Protein AF-A0A7S2J934-F1 (afdb_monomer)

Radius of gyration: 37.53 Å; Cα contacts (8 Å, |Δi|>4): 155; chains: 1; bounding box: 72×61×105 Å

Structure (mmCIF, N/CA/C/O backbone):
data_AF-A0A7S2J934-F1
#
_entry.id   AF-A0A7S2J934-F1
#
loop_
_atom_site.group_PDB
_atom_site.id
_atom_site.type_symbol
_atom_site.label_atom_id
_atom_site.label_alt_id
_atom_site.label_comp_id
_atom_site.label_asym_id
_atom_site.label_entity_id
_atom_site.label_seq_id
_atom_site.pdbx_PDB_ins_code
_atom_site.Cartn_x
_atom_site.Cartn_y
_atom_site.Cartn_z
_atom_site.occupancy
_atom_site.B_iso_or_equiv
_atom_site.auth_seq_id
_atom_site.auth_comp_id
_atom_site.auth_asym_id
_atom_site.auth_atom_id
_atom_site.pdbx_PDB_model_num
ATOM 1 N N . GLY A 1 1 ? 8.395 -6.841 -3.382 1.00 73.69 1 GLY A N 1
ATOM 2 C CA . GLY A 1 1 ? 8.878 -5.990 -2.278 1.00 73.69 1 GLY A CA 1
ATOM 3 C C . GLY A 1 1 ? 10.349 -5.654 -2.453 1.00 73.69 1 GLY A C 1
ATOM 4 O O . GLY A 1 1 ? 10.957 -6.135 -3.407 1.00 73.69 1 GLY A O 1
ATOM 5 N N . VAL A 1 2 ? 10.913 -4.860 -1.537 1.00 81.00 2 VAL A N 1
ATOM 6 C CA . VAL A 1 2 ? 12.292 -4.318 -1.585 1.00 81.00 2 VAL A CA 1
ATOM 7 C C . VAL A 1 2 ? 13.360 -5.397 -1.808 1.00 81.00 2 VAL A C 1
ATOM 9 O O . VAL A 1 2 ? 14.228 -5.235 -2.663 1.00 81.00 2 VAL A O 1
ATOM 12 N N . ALA A 1 3 ? 13.240 -6.551 -1.142 1.00 83.19 3 ALA A N 1
ATOM 13 C CA . ALA A 1 3 ? 14.148 -7.686 -1.334 1.00 83.19 3 ALA A CA 1
ATOM 14 C C . ALA A 1 3 ? 14.205 -8.183 -2.793 1.00 83.19 3 ALA A C 1
ATOM 16 O O . ALA A 1 3 ? 15.270 -8.531 -3.290 1.00 83.19 3 ALA A O 1
ATOM 17 N N . GLY A 1 4 ? 13.076 -8.167 -3.510 1.00 82.56 4 GLY A N 1
ATOM 18 C CA . GLY A 1 4 ? 13.025 -8.566 -4.919 1.00 82.56 4 GLY A CA 1
ATOM 19 C C . GLY A 1 4 ? 13.795 -7.611 -5.832 1.00 82.56 4 GLY A C 1
ATOM 20 O O . GLY A 1 4 ? 14.517 -8.063 -6.716 1.00 82.56 4 GLY A O 1
ATOM 21 N N . ALA A 1 5 ? 13.699 -6.301 -5.584 1.00 83.44 5 ALA A N 1
ATOM 22 C CA . ALA A 1 5 ? 14.458 -5.300 -6.334 1.00 83.44 5 ALA A CA 1
ATOM 23 C C . ALA A 1 5 ? 15.967 -5.403 -6.056 1.00 83.44 5 ALA A C 1
ATOM 25 O O . ALA A 1 5 ? 16.761 -5.367 -6.995 1.00 83.44 5 ALA A O 1
ATOM 26 N N . ARG A 1 6 ? 16.362 -5.635 -4.796 1.00 85.00 6 ARG A N 1
ATOM 27 C CA . ARG A 1 6 ? 17.762 -5.915 -4.428 1.00 85.00 6 ARG A CA 1
ATOM 28 C C . ARG A 1 6 ? 18.297 -7.170 -5.107 1.00 85.00 6 ARG A C 1
ATOM 30 O O . ARG A 1 6 ? 19.355 -7.127 -5.721 1.00 85.00 6 ARG A O 1
ATOM 37 N N . ASN A 1 7 ? 17.546 -8.269 -5.057 1.00 84.94 7 ASN A N 1
ATOM 38 C CA . ASN A 1 7 ? 17.942 -9.524 -5.692 1.00 84.94 7 ASN A CA 1
ATOM 39 C C . ASN A 1 7 ? 18.108 -9.365 -7.205 1.00 84.94 7 ASN A C 1
ATOM 41 O O . ASN A 1 7 ? 19.060 -9.900 -7.768 1.00 84.94 7 ASN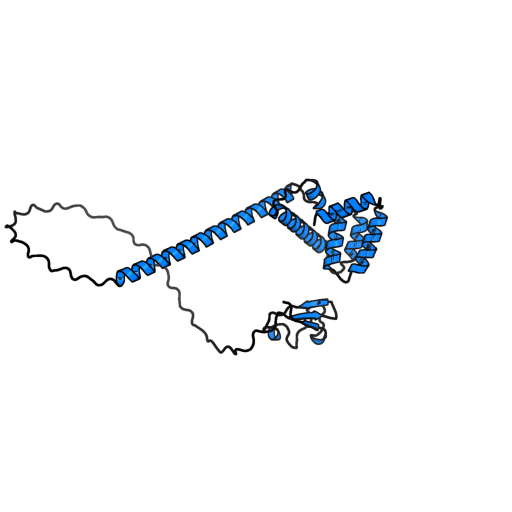 A O 1
ATOM 45 N N . LEU A 1 8 ? 17.227 -8.599 -7.857 1.00 82.75 8 LEU A N 1
ATOM 46 C CA . LEU A 1 8 ? 17.347 -8.307 -9.283 1.00 82.75 8 LEU A CA 1
ATOM 47 C C . LEU A 1 8 ? 18.599 -7.468 -9.587 1.00 82.75 8 LEU A C 1
ATOM 49 O O . LEU A 1 8 ? 19.346 -7.822 -10.497 1.00 82.75 8 LEU A O 1
ATOM 53 N N . LYS A 1 9 ? 18.878 -6.420 -8.798 1.00 83.75 9 LYS A N 1
ATOM 54 C CA . LYS A 1 9 ? 20.101 -5.599 -8.917 1.00 83.75 9 LYS A CA 1
ATOM 55 C C . LYS A 1 9 ? 21.363 -6.459 -8.755 1.00 83.75 9 LYS A C 1
ATOM 57 O O . LYS A 1 9 ? 22.265 -6.404 -9.590 1.00 83.75 9 LYS A O 1
ATOM 62 N N . SER A 1 10 ? 21.388 -7.323 -7.740 1.00 85.25 10 SER A N 1
ATOM 63 C CA . SER A 1 10 ? 22.481 -8.271 -7.493 1.00 85.25 10 SER A CA 1
ATOM 64 C C . SER A 1 10 ? 22.643 -9.293 -8.616 1.00 85.25 10 SER A C 1
ATOM 66 O O . SER A 1 10 ? 23.768 -9.589 -9.007 1.00 85.25 10 SER A O 1
ATOM 68 N N . ALA A 1 11 ? 21.546 -9.817 -9.170 1.00 84.00 11 ALA A N 1
ATOM 69 C CA . ALA A 1 11 ? 21.593 -10.763 -10.281 1.00 84.00 11 ALA A CA 1
ATOM 70 C C . ALA A 1 11 ? 22.156 -10.115 -11.555 1.00 84.00 11 ALA A C 1
ATOM 72 O O . ALA A 1 11 ? 23.026 -10.695 -12.199 1.00 84.00 11 ALA A O 1
ATOM 73 N N . VAL A 1 12 ? 21.721 -8.897 -11.893 1.00 84.19 12 VAL A N 1
ATOM 74 C CA . VAL A 1 12 ? 22.257 -8.144 -13.041 1.00 84.19 12 VAL A CA 1
ATOM 75 C C . VAL A 1 12 ? 23.764 -7.929 -12.897 1.00 84.19 12 VAL A C 1
ATOM 77 O O . VAL A 1 12 ? 24.509 -8.196 -13.842 1.00 84.19 12 VAL A O 1
ATOM 80 N N . ALA A 1 13 ? 24.213 -7.522 -11.705 1.00 85.06 13 ALA A N 1
ATOM 81 C CA . ALA A 1 13 ? 25.632 -7.356 -11.406 1.00 85.06 13 ALA A CA 1
ATOM 82 C C . ALA A 1 13 ? 26.403 -8.684 -11.510 1.00 85.06 13 ALA A C 1
ATOM 84 O O . ALA A 1 13 ? 27.453 -8.740 -12.150 1.00 85.06 13 ALA A O 1
ATOM 85 N N . LEU A 1 14 ? 25.863 -9.768 -10.942 1.00 90.44 14 LEU A N 1
ATOM 86 C CA . LEU A 1 14 ? 26.481 -11.096 -10.949 1.00 90.44 14 LEU A CA 1
ATOM 87 C C . LEU A 1 14 ? 26.672 -11.639 -12.369 1.00 90.44 14 LEU A C 1
ATOM 89 O O . LEU A 1 14 ? 27.734 -12.166 -12.695 1.00 90.44 14 LEU A O 1
ATOM 93 N N . PHE A 1 15 ? 25.660 -11.492 -13.223 1.00 89.06 15 PHE A N 1
ATOM 94 C CA . PHE A 1 15 ? 25.713 -11.947 -14.611 1.00 89.06 15 PHE A CA 1
ATOM 95 C C . PHE A 1 15 ? 26.404 -10.952 -15.550 1.00 89.06 15 PHE A C 1
ATOM 97 O O . PHE A 1 15 ? 26.514 -11.230 -16.743 1.00 89.06 15 PHE A O 1
ATOM 104 N N . SER A 1 16 ? 26.879 -9.810 -15.032 1.00 87.44 16 SER A N 1
ATOM 105 C CA . SER A 1 16 ? 27.496 -8.738 -15.825 1.00 87.44 16 SER A CA 1
ATOM 106 C C . SER A 1 16 ? 26.640 -8.348 -17.035 1.00 87.44 16 SER A C 1
ATOM 108 O O . SER A 1 16 ? 27.154 -8.090 -18.127 1.00 87.44 16 SER A O 1
ATOM 110 N N . LEU A 1 17 ? 25.314 -8.364 -16.861 1.00 84.25 17 LEU A N 1
ATOM 111 C CA . LEU A 1 17 ? 24.397 -8.050 -17.947 1.00 84.25 17 LEU A CA 1
ATOM 112 C C . LEU A 1 17 ? 24.514 -6.567 -18.263 1.00 84.25 17 LEU A C 1
ATOM 114 O O . LEU A 1 17 ? 24.421 -5.720 -17.377 1.00 84.25 17 LEU A O 1
ATOM 118 N N . SER A 1 18 ? 24.689 -6.255 -19.544 1.00 83.81 18 SER A N 1
ATOM 119 C CA . SER A 1 18 ? 24.584 -4.874 -19.978 1.00 83.81 18 SER A CA 1
ATOM 120 C C . SER A 1 18 ? 23.142 -4.397 -19.848 1.00 83.81 18 SER A C 1
ATOM 122 O O . SER A 1 18 ? 22.189 -5.143 -20.075 1.00 83.81 18 SER A O 1
ATOM 124 N N . ASP A 1 19 ? 23.003 -3.114 -19.570 1.00 77.12 19 ASP A N 1
ATOM 125 C CA . ASP A 1 19 ? 21.788 -2.317 -19.678 1.00 77.12 19 ASP A CA 1
ATOM 126 C C . ASP A 1 19 ? 20.890 -2.721 -20.866 1.00 77.12 19 ASP A C 1
ATOM 128 O O . ASP A 1 19 ? 19.695 -2.990 -20.721 1.00 77.12 19 ASP A O 1
ATOM 132 N N . THR A 1 20 ? 21.479 -2.844 -22.056 1.00 80.81 20 THR A N 1
ATOM 133 C CA . THR A 1 20 ? 20.766 -3.250 -23.275 1.00 80.81 20 THR A CA 1
ATOM 134 C C . THR A 1 20 ? 20.266 -4.696 -23.216 1.00 80.81 20 THR A C 1
ATOM 136 O O . THR A 1 20 ? 19.169 -4.986 -23.696 1.00 80.81 20 THR A O 1
ATOM 139 N N . ALA A 1 21 ? 21.048 -5.613 -22.640 1.00 83.31 21 ALA A N 1
ATOM 140 C CA . ALA A 1 21 ? 20.660 -7.014 -22.494 1.00 83.31 21 ALA A CA 1
ATOM 141 C C . ALA A 1 21 ? 19.503 -7.177 -21.498 1.00 83.31 21 ALA A C 1
ATOM 143 O O . ALA A 1 21 ? 18.547 -7.894 -21.787 1.00 83.31 21 ALA A O 1
ATOM 144 N N . VAL A 1 22 ? 19.547 -6.460 -20.371 1.00 81.38 22 VAL A N 1
ATOM 145 C CA . VAL A 1 22 ? 18.464 -6.460 -19.376 1.00 81.38 22 VAL A CA 1
ATOM 146 C C . VAL A 1 22 ? 17.172 -5.912 -19.979 1.00 81.38 22 VAL A C 1
ATOM 148 O O . VAL A 1 22 ? 16.119 -6.530 -19.838 1.00 81.38 22 VAL A O 1
ATOM 151 N N . ALA A 1 23 ? 17.247 -4.796 -20.707 1.00 79.50 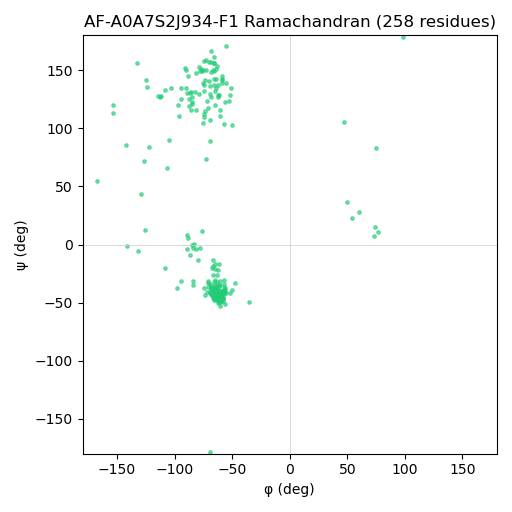23 ALA A N 1
ATOM 152 C CA . ALA A 1 23 ? 16.090 -4.205 -21.376 1.00 79.50 23 ALA A CA 1
ATOM 153 C C . ALA A 1 23 ? 15.409 -5.178 -22.347 1.00 79.50 23 ALA A C 1
ATOM 155 O O . ALA A 1 23 ? 14.183 -5.265 -22.378 1.00 79.50 23 ALA A O 1
ATOM 156 N N . LYS A 1 24 ? 16.209 -5.933 -23.108 1.00 83.81 24 LYS A N 1
ATOM 157 C CA . LYS A 1 24 ? 15.704 -6.931 -24.050 1.00 83.81 24 LYS A CA 1
ATOM 158 C C . LYS A 1 24 ? 14.997 -8.087 -23.335 1.00 83.81 24 LYS A C 1
ATOM 160 O O . LYS A 1 24 ? 13.891 -8.441 -23.722 1.00 83.81 24 LYS A O 1
ATOM 165 N N . LEU A 1 25 ? 15.596 -8.624 -22.269 1.00 84.62 25 LEU A N 1
ATOM 166 C CA . LEU A 1 25 ? 14.983 -9.690 -21.467 1.00 84.62 25 LEU A CA 1
ATOM 167 C C . LEU A 1 25 ? 13.667 -9.232 -20.828 1.00 84.62 25 LEU A C 1
ATOM 169 O O . LEU A 1 25 ? 12.682 -9.963 -20.842 1.00 84.62 25 LEU A O 1
ATOM 173 N N . LEU A 1 26 ? 13.628 -8.006 -20.299 1.00 82.31 26 LEU A N 1
ATOM 174 C CA . LEU A 1 26 ? 12.400 -7.440 -19.744 1.00 82.31 26 LEU A CA 1
ATOM 175 C C . LEU A 1 26 ? 11.315 -7.267 -20.809 1.00 82.31 26 LEU A C 1
ATOM 177 O O . LEU A 1 26 ? 10.150 -7.502 -20.513 1.00 82.31 26 LEU A O 1
ATOM 181 N N . GLU A 1 27 ? 11.674 -6.874 -22.033 1.00 81.56 27 GLU A N 1
ATOM 182 C CA . GLU A 1 27 ? 10.725 -6.753 -23.144 1.00 81.56 27 GLU A CA 1
ATOM 183 C C . GLU A 1 27 ? 10.147 -8.112 -23.573 1.00 81.56 27 GLU A C 1
ATOM 185 O O . GLU A 1 27 ? 8.941 -8.218 -23.820 1.00 81.56 27 GLU A O 1
ATOM 190 N N . GLU A 1 28 ? 10.981 -9.152 -23.625 1.00 85.75 28 GLU A N 1
ATOM 191 C CA . GLU A 1 28 ? 10.555 -10.526 -23.915 1.00 85.75 28 GLU A CA 1
ATOM 192 C C . GLU A 1 28 ? 9.556 -11.011 -22.852 1.00 85.75 28 GLU A C 1
ATOM 194 O O . GLU A 1 28 ? 8.416 -11.341 -23.179 1.00 85.75 28 GLU A O 1
ATOM 199 N N . VAL A 1 29 ? 9.917 -10.912 -21.568 1.00 84.62 29 VAL A N 1
ATOM 200 C CA . VAL A 1 29 ? 9.037 -11.316 -20.458 1.00 84.62 29 VAL A CA 1
ATOM 201 C C . VAL A 1 29 ? 7.760 -10.467 -20.408 1.00 84.62 29 VAL A C 1
ATOM 203 O O . VAL A 1 29 ? 6.672 -10.983 -20.155 1.00 84.62 29 VAL A O 1
ATOM 206 N N . ALA A 1 30 ? 7.852 -9.162 -20.673 1.00 82.19 30 ALA A N 1
ATOM 207 C CA . ALA A 1 30 ? 6.684 -8.287 -20.701 1.00 82.19 30 ALA A CA 1
ATOM 208 C C . ALA A 1 30 ? 5.686 -8.675 -21.798 1.00 82.19 30 ALA A C 1
ATOM 210 O O . ALA A 1 30 ? 4.483 -8.496 -21.616 1.00 82.19 30 ALA A O 1
ATOM 211 N N . THR A 1 31 ? 6.170 -9.206 -22.923 1.00 83.62 31 THR A N 1
ATOM 212 C CA . THR A 1 31 ? 5.320 -9.698 -24.013 1.00 83.62 31 THR A CA 1
ATOM 213 C C . THR A 1 31 ? 4.531 -10.930 -23.579 1.00 83.62 31 THR A C 1
ATOM 215 O O . THR A 1 31 ? 3.319 -10.977 -23.792 1.00 83.62 31 THR A O 1
ATOM 218 N N . ASP A 1 32 ? 5.179 -11.863 -22.884 1.00 84.69 32 ASP A N 1
ATOM 219 C CA . ASP A 1 32 ? 4.531 -13.072 -22.364 1.00 84.69 32 ASP A CA 1
ATOM 220 C C . ASP A 1 32 ? 3.488 -12.752 -21.279 1.00 84.69 32 ASP A C 1
ATOM 222 O O . ASP A 1 32 ? 2.447 -13.405 -21.176 1.00 84.69 32 ASP A O 1
ATOM 226 N N . LEU A 1 33 ? 3.726 -11.694 -20.499 1.00 84.12 33 LEU A N 1
ATOM 227 C CA . LEU A 1 33 ? 2.858 -11.266 -19.400 1.00 84.12 33 LEU A CA 1
ATOM 228 C C . LEU A 1 33 ? 1.744 -10.289 -19.808 1.00 84.12 33 LEU A C 1
ATOM 230 O O . LEU A 1 33 ? 1.002 -9.836 -18.937 1.00 84.12 33 LEU A O 1
ATOM 234 N N . GLN A 1 34 ? 1.555 -9.977 -21.097 1.00 79.50 34 GLN A N 1
ATOM 235 C CA . GLN A 1 34 ? 0.501 -9.043 -21.542 1.00 79.50 34 GLN A CA 1
ATOM 236 C C . GLN A 1 34 ? -0.911 -9.459 -21.106 1.00 79.50 34 GLN A C 1
ATOM 238 O O . GLN A 1 34 ? -1.757 -8.606 -20.853 1.00 79.50 34 GLN A O 1
ATOM 243 N N . ARG A 1 35 ? -1.165 -10.768 -20.983 1.00 81.94 35 ARG A N 1
ATOM 244 C CA . ARG A 1 35 ? -2.449 -11.316 -20.511 1.00 81.94 35 ARG A CA 1
ATOM 245 C C . ARG A 1 35 ? -2.591 -11.312 -18.983 1.00 81.94 35 ARG A C 1
ATOM 247 O O . ARG A 1 35 ? -3.635 -11.690 -18.473 1.00 81.94 35 ARG A O 1
ATOM 254 N N . GLN A 1 36 ? -1.552 -10.906 -18.255 1.00 83.94 36 GLN A N 1
ATOM 255 C CA . GLN A 1 36 ? -1.492 -10.885 -16.792 1.00 83.94 36 GLN A CA 1
ATOM 256 C C . GLN A 1 36 ? -1.093 -9.481 -16.304 1.00 83.94 36 GLN A C 1
ATOM 258 O O . GLN A 1 36 ? 0.026 -9.274 -15.820 1.00 83.94 36 GLN A O 1
ATOM 263 N N . PRO A 1 37 ? -1.995 -8.486 -16.414 1.00 78.38 37 PRO A N 1
ATOM 264 C CA . PRO A 1 37 ? -1.662 -7.077 -16.185 1.00 78.38 37 PRO A CA 1
ATOM 265 C C . PRO A 1 37 ? -1.144 -6.794 -14.766 1.00 78.38 37 PRO A C 1
ATOM 267 O O . PRO A 1 37 ? -0.279 -5.938 -14.582 1.00 78.38 37 PRO A O 1
ATOM 270 N N . SER A 1 38 ? -1.607 -7.544 -13.760 1.00 81.50 38 SER A N 1
ATOM 271 C CA . SER A 1 38 ? -1.143 -7.419 -12.372 1.00 81.50 38 SER A CA 1
ATOM 272 C C . SER A 1 38 ? 0.317 -7.858 -12.192 1.00 81.50 38 SER A C 1
ATOM 274 O O . SER A 1 38 ? 1.082 -7.204 -11.479 1.00 81.50 38 SER A O 1
ATOM 276 N N . VAL A 1 39 ? 0.729 -8.942 -12.856 1.00 83.62 39 VAL A N 1
ATOM 277 C CA . VAL A 1 39 ? 2.102 -9.468 -12.816 1.00 83.62 39 VAL A CA 1
ATOM 278 C C . VAL A 1 39 ? 3.028 -8.578 -13.634 1.00 83.62 39 VAL A C 1
ATOM 280 O O . VAL A 1 39 ? 4.099 -8.205 -13.156 1.00 83.62 39 VAL A O 1
ATOM 283 N N . LEU A 1 40 ? 2.583 -8.160 -14.821 1.00 80.62 40 LEU A N 1
ATOM 284 C CA . LEU A 1 40 ? 3.302 -7.213 -15.668 1.00 80.62 40 LEU A CA 1
ATOM 285 C C . LEU A 1 40 ? 3.564 -5.883 -14.940 1.00 80.62 40 LEU A C 1
ATOM 287 O O . LEU A 1 40 ? 4.677 -5.354 -14.997 1.00 80.62 40 LEU A O 1
ATOM 291 N N . GLY A 1 41 ? 2.573 -5.371 -14.202 1.00 80.25 41 GLY A N 1
ATOM 292 C CA . GLY A 1 41 ? 2.712 -4.174 -13.369 1.00 80.25 41 GLY A CA 1
ATOM 293 C C . GLY A 1 41 ? 3.782 -4.332 -12.286 1.00 80.25 41 GLY A C 1
ATOM 294 O O . GLY A 1 41 ? 4.658 -3.478 -12.155 1.00 80.25 41 GLY A O 1
ATOM 295 N N . LYS A 1 42 ? 3.773 -5.458 -11.560 1.00 82.44 42 LYS A N 1
ATOM 296 C CA . LYS A 1 42 ? 4.788 -5.773 -10.537 1.00 82.44 42 LYS A CA 1
ATOM 297 C C . LYS A 1 42 ? 6.185 -5.935 -11.136 1.00 82.44 42 LYS A C 1
ATOM 299 O O . LYS A 1 42 ? 7.146 -5.429 -10.563 1.00 82.44 42 LYS A O 1
ATOM 304 N N . LEU A 1 43 ? 6.312 -6.611 -12.279 1.00 80.50 43 LEU A N 1
ATOM 305 C CA . LEU A 1 43 ? 7.592 -6.772 -12.972 1.00 80.50 43 LEU A CA 1
ATOM 306 C C . LEU A 1 43 ? 8.151 -5.416 -13.395 1.00 80.50 43 LEU A C 1
ATOM 308 O O . LEU A 1 43 ? 9.307 -5.116 -13.111 1.00 80.50 43 LEU A O 1
ATOM 312 N N . THR A 1 44 ? 7.314 -4.592 -14.027 1.00 79.56 44 THR A N 1
ATOM 313 C CA . THR A 1 44 ? 7.694 -3.245 -14.461 1.00 79.56 44 THR A CA 1
ATOM 314 C C . THR A 1 44 ? 8.148 -2.423 -13.265 1.00 79.56 44 THR A C 1
ATOM 316 O O . THR A 1 44 ? 9.227 -1.850 -13.307 1.00 79.56 44 THR A O 1
ATOM 319 N N . PHE A 1 45 ? 7.384 -2.446 -12.170 1.00 82.38 45 PHE A N 1
ATOM 320 C CA . PHE A 1 45 ? 7.723 -1.770 -10.921 1.00 82.38 45 PHE A CA 1
ATOM 321 C C . PHE A 1 45 ? 9.085 -2.198 -10.354 1.00 82.38 45 PHE A C 1
ATOM 323 O O . PHE A 1 45 ? 9.927 -1.352 -10.060 1.00 82.38 45 PHE A O 1
ATOM 330 N N . VAL A 1 46 ? 9.328 -3.506 -10.226 1.00 79.44 46 VAL A N 1
ATOM 331 C CA . VAL A 1 46 ? 10.588 -4.037 -9.679 1.00 79.44 46 VAL A CA 1
ATOM 332 C C . VAL A 1 46 ? 11.767 -3.721 -10.603 1.00 79.44 46 VAL A C 1
ATOM 334 O O . VAL A 1 46 ? 12.824 -3.315 -10.122 1.00 79.44 46 VAL A O 1
ATOM 337 N N . ALA A 1 47 ? 11.585 -3.851 -11.918 1.00 77.62 47 ALA A N 1
ATOM 338 C CA . ALA A 1 47 ? 12.604 -3.525 -12.910 1.00 77.62 47 ALA A CA 1
ATOM 339 C C . ALA A 1 47 ? 13.000 -2.042 -12.863 1.00 77.62 47 ALA A C 1
ATOM 341 O O . ALA A 1 47 ? 14.184 -1.721 -12.862 1.00 77.62 47 ALA A O 1
ATOM 342 N N . GLU A 1 48 ? 12.023 -1.145 -12.726 1.00 80.50 48 GLU A N 1
ATOM 343 C CA . GLU A 1 48 ? 12.230 0.307 -12.652 1.00 80.50 48 GLU A CA 1
ATOM 344 C C . GLU A 1 48 ? 13.011 0.763 -11.417 1.00 80.50 48 GLU A C 1
ATOM 346 O O . GLU A 1 48 ? 13.527 1.882 -11.390 1.00 80.50 48 GLU A O 1
ATOM 351 N N . ARG A 1 49 ? 13.033 -0.061 -10.365 1.00 81.12 49 ARG A N 1
ATOM 352 C CA . ARG A 1 49 ? 13.744 0.208 -9.109 1.00 81.12 49 ARG A CA 1
ATOM 353 C C . ARG A 1 49 ? 15.097 -0.476 -9.045 1.00 81.12 49 ARG A C 1
ATOM 355 O O . ARG A 1 49 ? 16.050 0.111 -8.548 1.00 81.12 49 ARG A O 1
ATOM 362 N N . ALA A 1 50 ? 15.202 -1.689 -9.577 1.00 76.56 50 ALA A N 1
ATOM 363 C CA . ALA A 1 50 ? 16.487 -2.365 -9.689 1.00 76.56 50 ALA A CA 1
ATOM 364 C C . ALA A 1 50 ? 17.395 -1.692 -10.732 1.00 76.56 50 ALA A C 1
ATOM 366 O O . ALA A 1 50 ? 18.608 -1.662 -10.544 1.00 76.56 50 ALA A O 1
ATOM 367 N N . MET A 1 51 ? 16.805 -1.160 -11.812 1.00 75.69 51 MET 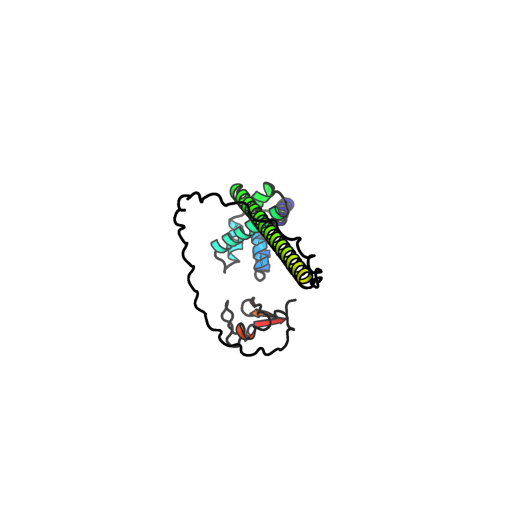A N 1
ATOM 368 C CA . MET A 1 51 ? 17.502 -0.650 -12.995 1.00 75.69 51 MET A CA 1
ATOM 369 C C . MET A 1 51 ? 16.806 0.618 -13.535 1.00 75.69 51 MET A C 1
ATOM 371 O O . MET A 1 51 ? 15.971 0.528 -14.440 1.00 75.69 51 MET A O 1
ATOM 375 N N . PRO A 1 52 ? 17.116 1.822 -13.014 1.00 66.25 52 PRO A N 1
ATOM 376 C CA . PRO A 1 52 ? 16.489 3.074 -13.443 1.00 66.25 52 PRO A CA 1
ATOM 377 C C . PRO A 1 52 ? 16.980 3.506 -14.839 1.00 66.25 52 PRO A C 1
ATOM 379 O O . PRO A 1 52 ? 17.755 4.443 -15.004 1.00 66.25 52 PRO A O 1
ATOM 382 N N . MET A 1 53 ? 16.521 2.812 -15.879 1.00 71.50 53 MET A N 1
ATOM 383 C CA . MET A 1 53 ? 16.887 3.059 -17.272 1.00 71.50 53 MET A CA 1
ATOM 384 C C . MET A 1 53 ? 15.749 3.755 -18.020 1.00 71.50 53 MET A C 1
ATOM 386 O O . MET A 1 53 ? 14.895 3.101 -18.621 1.00 71.50 53 MET A O 1
ATOM 390 N N . ALA A 1 54 ? 15.733 5.089 -18.025 1.00 64.00 54 ALA A N 1
ATOM 391 C CA . ALA A 1 54 ? 14.614 5.876 -18.561 1.00 64.00 54 ALA A CA 1
ATOM 392 C C . ALA A 1 54 ? 14.163 5.461 -19.982 1.00 64.00 54 ALA A C 1
ATOM 394 O O . ALA A 1 54 ? 12.964 5.382 -20.250 1.00 64.00 54 ALA A O 1
ATOM 395 N N . ALA A 1 55 ? 15.105 5.130 -20.876 1.00 65.06 55 ALA A N 1
ATOM 396 C CA . ALA A 1 55 ? 14.808 4.747 -22.260 1.00 65.06 55 ALA A CA 1
ATOM 397 C C . ALA A 1 55 ? 14.167 3.350 -22.396 1.00 65.06 55 ALA A C 1
ATOM 399 O O . ALA A 1 55 ? 13.236 3.167 -23.181 1.00 65.06 55 ALA A O 1
ATOM 400 N N . SER A 1 56 ? 14.639 2.366 -21.628 1.00 66.56 56 SER A N 1
ATOM 401 C CA . SER A 1 56 ? 14.114 0.992 -21.647 1.00 66.56 56 SER A CA 1
ATOM 402 C C . SER A 1 56 ? 12.759 0.905 -20.947 1.00 66.56 56 SER A C 1
ATOM 404 O O . SER A 1 56 ? 11.846 0.233 -21.426 1.00 66.56 56 SER A O 1
ATOM 406 N N . MET A 1 57 ? 12.589 1.668 -19.865 1.00 69.88 57 MET A N 1
ATOM 407 C CA . MET A 1 57 ? 11.335 1.714 -19.114 1.00 69.88 57 MET A CA 1
ATOM 408 C C . MET A 1 57 ? 10.223 2.429 -19.888 1.00 69.88 57 MET A C 1
ATOM 410 O O . MET A 1 57 ? 9.067 2.024 -19.799 1.00 69.88 57 MET A O 1
ATOM 414 N N . ALA A 1 58 ? 10.548 3.423 -20.724 1.00 69.94 58 ALA A N 1
ATOM 415 C CA . ALA A 1 58 ? 9.569 4.048 -21.615 1.00 69.94 58 ALA A CA 1
ATOM 416 C C . ALA A 1 58 ? 8.905 3.027 -22.559 1.00 69.94 58 ALA A C 1
ATOM 418 O O . ALA A 1 58 ? 7.692 3.072 -22.742 1.00 69.94 58 ALA A O 1
ATOM 419 N N . LYS A 1 59 ? 9.669 2.065 -23.099 1.00 73.00 59 LYS A N 1
ATOM 420 C CA . LYS A 1 59 ? 9.137 0.992 -23.961 1.00 73.00 59 LYS A CA 1
ATOM 421 C C . LYS A 1 59 ? 8.305 -0.042 -23.203 1.00 73.00 59 LYS A C 1
ATOM 423 O O . LYS A 1 59 ? 7.353 -0.573 -23.758 1.00 73.00 59 LYS A O 1
ATOM 428 N N . LEU A 1 60 ? 8.640 -0.337 -21.948 1.00 72.00 60 LEU A N 1
ATOM 429 C CA . LEU A 1 60 ? 7.810 -1.214 -21.116 1.00 72.00 60 LEU A CA 1
ATOM 430 C C . LEU A 1 60 ? 6.478 -0.544 -20.774 1.00 72.00 60 LEU A C 1
ATOM 432 O O . LEU A 1 60 ? 5.431 -1.182 -20.829 1.00 72.00 60 LEU A O 1
ATOM 436 N N . ARG A 1 61 ? 6.494 0.767 -20.512 1.00 73.38 61 ARG A N 1
ATOM 437 C CA . ARG A 1 61 ? 5.283 1.538 -20.208 1.00 73.38 61 ARG A CA 1
ATOM 438 C C . ARG A 1 61 ? 4.301 1.613 -21.379 1.00 73.38 61 ARG A C 1
ATOM 440 O O . ARG A 1 61 ? 3.099 1.613 -21.139 1.00 73.38 61 ARG A O 1
ATOM 447 N N . THR A 1 62 ? 4.762 1.581 -22.634 1.00 75.50 62 THR A N 1
ATOM 448 C CA . THR A 1 62 ? 3.845 1.517 -23.794 1.00 75.50 62 THR A CA 1
ATOM 449 C C . THR A 1 62 ? 3.063 0.204 -23.882 1.00 75.50 62 THR A C 1
ATOM 451 O O . THR A 1 62 ? 2.074 0.137 -24.609 1.00 75.50 62 THR A O 1
ATOM 454 N N . ARG A 1 63 ? 3.448 -0.835 -23.125 1.00 73.19 63 ARG A N 1
ATOM 455 C CA . ARG A 1 63 ? 2.689 -2.092 -23.011 1.00 73.19 63 ARG A CA 1
ATOM 456 C C . ARG A 1 63 ? 1.476 -1.987 -22.082 1.00 73.19 63 ARG A C 1
ATOM 458 O O . ARG A 1 63 ? 0.701 -2.936 -22.017 1.00 73.19 63 ARG A O 1
ATOM 465 N N . PHE A 1 64 ? 1.266 -0.836 -21.439 1.00 70.00 64 PHE A N 1
ATOM 466 C CA . PHE A 1 64 ? 0.053 -0.499 -20.690 1.00 70.00 64 PHE A CA 1
ATOM 467 C C . PHE A 1 64 ? -0.793 0.524 -21.473 1.00 70.00 64 PHE A C 1
ATOM 469 O O . PHE A 1 64 ? -0.949 1.659 -21.026 1.00 70.00 64 PHE A O 1
ATOM 476 N N . PRO A 1 65 ? -1.350 0.171 -22.650 1.00 65.31 65 PRO A N 1
ATOM 477 C CA . PRO A 1 65 ? -2.009 1.132 -23.542 1.00 65.31 65 PRO A CA 1
ATOM 478 C C . PRO A 1 65 ? -3.238 1.803 -22.918 1.00 65.31 65 PRO A C 1
ATOM 480 O O . PRO A 1 65 ? -3.627 2.889 -23.334 1.00 65.31 65 PRO A O 1
ATOM 483 N N . ASN A 1 66 ? -3.835 1.169 -21.907 1.00 71.38 66 ASN A N 1
ATOM 484 C CA . ASN A 1 66 ? -5.038 1.665 -21.250 1.00 71.38 66 ASN A CA 1
ATOM 485 C C . ASN A 1 66 ? -4.741 2.646 -20.109 1.00 71.38 66 ASN A C 1
ATOM 487 O O . ASN A 1 66 ? -5.679 3.200 -19.540 1.00 71.38 66 ASN A O 1
ATOM 491 N N . TRP A 1 67 ? -3.478 2.815 -19.702 1.00 70.12 67 TRP A N 1
ATOM 492 C CA . TRP A 1 67 ? -3.122 3.614 -18.529 1.00 70.12 67 TRP A CA 1
ATOM 493 C C . TRP A 1 67 ? -2.329 4.846 -18.954 1.00 70.12 67 TRP A C 1
ATOM 495 O O . TRP A 1 67 ? -1.324 4.750 -19.656 1.00 70.12 67 TRP A O 1
ATOM 505 N N . SER A 1 68 ? -2.777 6.022 -18.510 1.00 79.69 68 SER A N 1
ATOM 506 C CA . SER A 1 68 ? -2.019 7.254 -18.725 1.00 79.69 68 SER A CA 1
ATOM 507 C C . SER A 1 68 ? -0.694 7.214 -17.954 1.00 79.69 68 SER A C 1
ATOM 509 O O . SER A 1 68 ? -0.571 6.525 -16.936 1.00 79.69 68 SER A O 1
ATOM 511 N N . PHE A 1 69 ? 0.294 7.983 -18.411 1.00 75.62 69 PHE A N 1
ATOM 512 C CA . PHE A 1 69 ? 1.578 8.116 -17.720 1.00 75.62 69 PHE A CA 1
ATOM 513 C C . PHE A 1 69 ? 1.406 8.560 -16.257 1.00 75.62 69 PHE A C 1
ATOM 515 O O . PHE A 1 69 ? 2.043 8.008 -15.355 1.00 75.62 69 PHE A O 1
ATOM 522 N N . ASP A 1 70 ? 0.499 9.507 -16.017 1.00 79.81 70 ASP A N 1
ATOM 523 C CA . ASP A 1 70 ? 0.197 10.019 -14.681 1.00 79.81 70 ASP A CA 1
ATOM 524 C C . ASP A 1 70 ? -0.455 8.944 -13.807 1.00 79.81 70 ASP A C 1
ATOM 526 O O . ASP A 1 70 ? -0.099 8.791 -12.640 1.00 79.81 70 ASP A O 1
ATOM 530 N N . THR A 1 71 ? -1.348 8.130 -14.383 1.00 80.69 71 THR A N 1
ATOM 531 C CA . THR A 1 71 ? -1.973 6.996 -13.686 1.00 80.69 71 THR A CA 1
ATOM 532 C C . THR A 1 71 ? -0.931 5.971 -13.255 1.00 80.69 71 THR A C 1
ATOM 534 O O . THR A 1 71 ? -0.923 5.558 -12.098 1.00 80.69 71 THR A O 1
ATOM 537 N N . VAL A 1 72 ? -0.027 5.574 -14.157 1.00 76.94 72 VAL A N 1
ATOM 538 C CA . VAL A 1 72 ? 1.048 4.622 -13.835 1.00 76.94 72 VAL A CA 1
ATOM 539 C C . VAL A 1 72 ? 1.927 5.185 -12.722 1.00 76.94 72 VAL A C 1
ATOM 541 O O . VAL A 1 72 ? 2.221 4.485 -11.758 1.00 76.94 72 VAL A O 1
ATOM 544 N N . THR A 1 73 ? 2.285 6.466 -12.811 1.00 79.88 73 THR A N 1
ATOM 545 C CA . THR A 1 73 ? 3.135 7.139 -11.824 1.00 79.88 73 THR A CA 1
ATOM 546 C C . THR A 1 73 ? 2.462 7.197 -10.451 1.00 79.88 73 THR A C 1
ATOM 548 O O . THR A 1 73 ? 3.092 6.876 -9.443 1.00 79.88 73 THR A O 1
ATOM 551 N N . ALA A 1 74 ? 1.173 7.542 -10.395 1.00 82.81 74 ALA A N 1
ATOM 552 C CA . ALA A 1 74 ? 0.392 7.550 -9.160 1.00 82.81 74 ALA A CA 1
ATOM 553 C C . ALA A 1 74 ? 0.277 6.146 -8.542 1.00 82.81 74 ALA A C 1
ATOM 555 O O . ALA A 1 74 ? 0.484 5.986 -7.340 1.00 82.81 74 ALA A O 1
ATOM 556 N N . LEU A 1 75 ? 0.014 5.116 -9.354 1.00 83.00 75 LEU A N 1
ATOM 557 C CA . LEU A 1 75 ? -0.078 3.727 -8.889 1.00 83.00 75 LEU A CA 1
ATOM 558 C C . LEU A 1 75 ? 1.259 3.200 -8.368 1.00 83.00 75 LEU A C 1
ATOM 560 O O . LEU A 1 75 ? 1.307 2.538 -7.333 1.00 83.00 75 LEU A O 1
ATOM 564 N N . GLN A 1 76 ? 2.354 3.506 -9.063 1.00 82.19 76 GLN A N 1
ATOM 565 C CA . GLN A 1 76 ? 3.692 3.140 -8.613 1.00 82.19 76 GLN A CA 1
ATOM 566 C C . GLN A 1 76 ? 4.037 3.859 -7.306 1.00 82.19 76 GLN A C 1
ATOM 568 O O . GLN A 1 76 ? 4.545 3.218 -6.391 1.00 82.19 76 GLN A O 1
ATOM 573 N N . ARG A 1 77 ? 3.704 5.150 -7.169 1.00 85.94 77 ARG A N 1
ATOM 574 C CA . ARG A 1 77 ? 3.869 5.885 -5.908 1.00 85.94 77 ARG A CA 1
ATOM 575 C C . ARG A 1 77 ? 3.071 5.247 -4.772 1.00 85.94 77 ARG A C 1
ATOM 577 O O . ARG A 1 77 ? 3.649 4.956 -3.734 1.00 85.94 77 ARG A O 1
ATOM 584 N N . ALA A 1 78 ? 1.791 4.953 -4.980 1.00 88.12 78 ALA A N 1
ATOM 585 C CA . ALA A 1 78 ? 0.966 4.289 -3.971 1.00 88.12 78 ALA A CA 1
ATOM 586 C C . ALA A 1 78 ? 1.540 2.919 -3.563 1.00 88.12 78 ALA A C 1
ATOM 588 O O . ALA A 1 78 ? 1.580 2.584 -2.382 1.00 88.12 78 ALA A O 1
ATOM 589 N N . MET A 1 79 ? 2.054 2.142 -4.523 1.00 87.00 79 MET A N 1
ATOM 590 C CA . MET A 1 79 ? 2.707 0.861 -4.240 1.00 87.00 79 MET A CA 1
ATOM 591 C C . MET A 1 79 ? 3.980 1.029 -3.394 1.00 87.00 79 MET A C 1
ATOM 593 O O . MET A 1 79 ? 4.233 0.204 -2.520 1.00 87.00 79 MET A O 1
ATOM 597 N N . LEU A 1 80 ? 4.767 2.086 -3.624 1.00 88.19 80 LEU A N 1
ATOM 598 C CA . LEU A 1 80 ? 5.949 2.409 -2.814 1.00 88.19 80 LEU A CA 1
ATOM 599 C C . LEU A 1 80 ? 5.573 2.786 -1.388 1.00 88.19 80 LEU A C 1
ATOM 601 O O . LEU A 1 80 ? 6.167 2.270 -0.446 1.00 88.19 80 LEU A O 1
ATOM 605 N N . GLU A 1 81 ? 4.586 3.668 -1.245 1.00 89.94 81 GLU A N 1
ATOM 606 C CA . GLU A 1 81 ? 4.115 4.117 0.060 1.00 89.94 81 GLU A CA 1
ATOM 607 C C . GLU A 1 81 ? 3.577 2.932 0.872 1.00 89.94 81 GLU A C 1
ATOM 609 O O . GLU A 1 81 ? 3.929 2.794 2.039 1.00 89.94 81 GLU A O 1
ATOM 614 N N . ASN A 1 82 ? 2.833 2.013 0.248 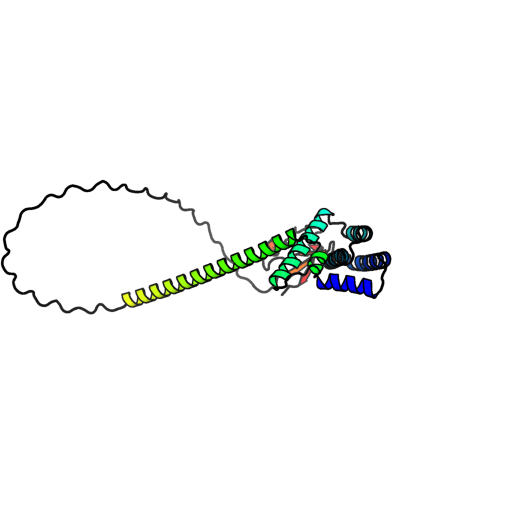1.00 90.56 82 ASN A N 1
ATOM 615 C CA . ASN A 1 82 ? 2.363 0.794 0.911 1.00 90.56 82 ASN A CA 1
ATOM 616 C C . ASN A 1 82 ? 3.515 -0.130 1.326 1.00 90.56 82 ASN A C 1
ATOM 618 O O . ASN A 1 82 ? 3.574 -0.535 2.478 1.00 90.56 82 ASN A O 1
ATOM 622 N N . LEU A 1 83 ? 4.477 -0.403 0.435 1.00 88.19 83 LEU A N 1
ATOM 623 C CA . LEU A 1 83 ? 5.642 -1.228 0.787 1.00 88.19 83 LEU A CA 1
ATOM 624 C C . LEU A 1 83 ? 6.465 -0.620 1.928 1.00 88.19 83 LEU A C 1
ATOM 626 O O . LEU A 1 83 ? 7.035 -1.357 2.727 1.00 88.19 83 LEU A O 1
ATOM 630 N N . TYR A 1 84 ? 6.562 0.709 1.989 1.00 90.38 84 TYR A N 1
ATOM 631 C CA . TYR A 1 84 ? 7.217 1.395 3.096 1.00 90.38 84 TYR A CA 1
ATOM 632 C C . TYR A 1 84 ? 6.437 1.215 4.402 1.00 90.38 84 TYR A C 1
ATOM 634 O O . TYR A 1 84 ? 7.033 0.871 5.420 1.00 90.38 84 TYR A O 1
ATOM 642 N N . ARG A 1 85 ? 5.111 1.400 4.370 1.00 90.81 85 ARG A N 1
ATOM 643 C CA . ARG A 1 85 ? 4.241 1.177 5.535 1.00 90.81 85 ARG A CA 1
ATOM 644 C C . ARG A 1 85 ? 4.369 -0.254 6.051 1.00 90.81 85 ARG A C 1
ATOM 646 O O . ARG A 1 85 ? 4.609 -0.411 7.240 1.00 90.81 85 ARG A O 1
ATOM 653 N N . ASP A 1 86 ? 4.351 -1.256 5.171 1.00 89.38 86 ASP A N 1
ATOM 654 C CA . ASP A 1 86 ? 4.536 -2.668 5.541 1.00 89.38 86 ASP A CA 1
ATOM 655 C C . ASP A 1 86 ? 5.872 -2.905 6.273 1.00 89.38 86 ASP A C 1
ATOM 657 O O . ASP A 1 86 ? 5.933 -3.663 7.241 1.00 89.38 86 ASP A O 1
ATOM 661 N N . LEU A 1 87 ? 6.959 -2.254 5.832 1.00 86.75 87 LEU A N 1
ATOM 662 C CA . LEU A 1 87 ? 8.268 -2.358 6.491 1.00 86.75 87 LEU A CA 1
ATOM 663 C C . LEU A 1 87 ? 8.243 -1.759 7.901 1.00 86.75 87 LEU A C 1
ATOM 665 O O . LEU A 1 87 ? 8.738 -2.384 8.837 1.00 86.75 87 LEU A O 1
ATOM 669 N N . VAL A 1 88 ? 7.653 -0.572 8.052 1.00 88.25 88 VAL A N 1
ATOM 670 C CA . VAL A 1 88 ? 7.535 0.107 9.351 1.00 88.25 88 VAL A CA 1
ATOM 671 C C . VAL A 1 88 ? 6.584 -0.645 10.284 1.00 88.25 88 VAL A C 1
ATOM 673 O O . VAL A 1 88 ? 6.831 -0.735 11.484 1.00 88.25 88 VAL A O 1
ATOM 676 N N . GLU A 1 89 ? 5.498 -1.209 9.757 1.00 87.62 89 GLU A N 1
ATOM 677 C CA . GLU A 1 89 ? 4.560 -2.029 10.523 1.00 87.62 89 GLU A CA 1
ATOM 678 C C . GLU A 1 89 ? 5.214 -3.314 11.039 1.00 87.62 89 GLU A C 1
ATOM 680 O O . GLU A 1 89 ? 4.938 -3.702 12.172 1.00 87.62 89 GLU A O 1
ATOM 685 N N . ALA A 1 90 ? 6.134 -3.901 10.268 1.00 84.94 90 ALA A N 1
ATOM 686 C CA . ALA A 1 90 ? 6.962 -5.040 10.666 1.00 84.94 90 ALA A CA 1
ATOM 687 C C . ALA A 1 90 ? 8.124 -4.681 11.624 1.00 84.94 90 ALA A C 1
ATOM 689 O O . ALA A 1 90 ? 9.022 -5.502 11.818 1.00 84.94 90 ALA A O 1
ATOM 690 N N . ASP A 1 91 ? 8.137 -3.464 12.184 1.00 76.69 91 ASP A N 1
ATOM 691 C CA . ASP A 1 91 ? 9.196 -2.902 13.038 1.00 76.69 91 ASP A CA 1
ATOM 692 C C . ASP A 1 91 ? 10.602 -2.943 12.401 1.00 76.69 91 ASP A C 1
ATOM 694 O O . ASP A 1 91 ? 11.630 -2.883 13.085 1.00 76.69 91 ASP A O 1
ATOM 698 N N . ALA A 1 92 ? 10.677 -3.010 11.069 1.00 76.44 92 ALA A N 1
ATOM 699 C CA . ALA A 1 92 ? 11.929 -2.884 10.345 1.00 76.44 92 ALA A CA 1
ATOM 700 C C . ALA A 1 92 ? 12.229 -1.399 10.122 1.00 76.44 92 ALA A C 1
ATOM 702 O O . ALA A 1 92 ? 11.465 -0.690 9.470 1.00 76.44 92 ALA A O 1
ATOM 703 N N . VAL A 1 93 ? 13.375 -0.926 10.619 1.00 76.00 93 VAL A N 1
ATOM 704 C CA . VAL A 1 93 ? 13.891 0.398 10.251 1.00 76.00 93 VAL A CA 1
ATOM 705 C C . VAL A 1 93 ? 14.431 0.302 8.823 1.00 76.00 93 VAL A C 1
ATOM 707 O O . VAL A 1 93 ? 15.396 -0.438 8.604 1.00 76.00 93 VAL A O 1
ATOM 710 N N . PRO A 1 94 ? 13.842 1.007 7.839 1.00 80.69 94 PRO A N 1
ATOM 711 C CA . PRO A 1 94 ? 14.337 0.966 6.473 1.00 80.69 94 PRO A CA 1
ATOM 712 C C . PRO A 1 94 ? 15.738 1.577 6.437 1.00 80.69 94 PRO A C 1
ATOM 714 O O . PRO A 1 94 ? 15.932 2.736 6.800 1.00 80.69 94 PRO A O 1
ATOM 717 N N . ASP A 1 95 ? 16.725 0.788 6.021 1.00 84.81 95 ASP A N 1
ATOM 718 C CA . ASP A 1 95 ? 18.082 1.281 5.794 1.00 84.81 95 ASP A CA 1
ATOM 719 C C . ASP A 1 95 ? 18.126 2.239 4.579 1.00 84.81 95 ASP A C 1
ATOM 721 O O . ASP A 1 95 ? 17.195 2.315 3.768 1.00 84.81 95 ASP A O 1
ATOM 725 N N . ALA A 1 96 ? 19.231 2.975 4.431 1.00 84.06 96 ALA A N 1
ATOM 726 C CA . ALA A 1 96 ? 19.399 3.936 3.337 1.00 84.06 96 ALA A CA 1
ATOM 727 C C . ALA A 1 96 ? 19.253 3.287 1.946 1.00 84.06 96 ALA A C 1
ATOM 729 O O . ALA A 1 96 ? 18.703 3.892 1.029 1.00 84.06 96 ALA A O 1
ATOM 730 N N . GLU A 1 97 ? 19.681 2.031 1.797 1.00 82.50 97 GLU A N 1
ATOM 731 C CA . GLU A 1 97 ? 19.546 1.279 0.547 1.00 82.50 97 GLU A CA 1
ATOM 732 C C . GLU A 1 97 ? 18.076 0.939 0.238 1.00 82.50 97 GLU A C 1
ATOM 734 O O . GLU A 1 97 ? 17.663 0.931 -0.919 1.00 82.50 97 GLU A O 1
ATOM 739 N N . SER A 1 98 ? 17.252 0.661 1.250 1.00 84.31 98 SER A N 1
ATOM 740 C CA . SER A 1 98 ? 15.810 0.430 1.094 1.00 84.31 98 SER A CA 1
ATOM 741 C C . SER A 1 98 ? 15.111 1.698 0.632 1.00 84.31 98 SER A C 1
ATOM 743 O O . SER A 1 98 ? 14.263 1.633 -0.256 1.00 84.31 98 SER A O 1
ATOM 745 N N . LEU A 1 99 ? 15.487 2.846 1.200 1.00 86.00 99 LEU A N 1
ATOM 746 C CA . LEU A 1 99 ? 14.968 4.150 0.790 1.00 86.00 99 LEU A CA 1
ATOM 747 C C . LEU A 1 99 ? 15.364 4.482 -0.653 1.00 86.00 99 LEU A C 1
ATOM 749 O O . LEU A 1 99 ? 14.512 4.916 -1.428 1.00 86.00 99 LEU A O 1
ATOM 753 N N . GLU A 1 100 ? 16.610 4.190 -1.043 1.00 85.44 100 GLU A N 1
ATOM 754 C CA . GLU A 1 100 ? 17.090 4.335 -2.423 1.00 85.44 100 GLU A CA 1
ATOM 755 C C . GLU A 1 100 ? 16.288 3.451 -3.390 1.00 85.44 100 GLU A C 1
ATOM 757 O O . GLU A 1 100 ? 15.795 3.930 -4.411 1.00 85.44 100 GLU A O 1
ATOM 762 N N . VAL A 1 101 ? 16.088 2.173 -3.047 1.00 84.62 101 VAL A N 1
ATOM 763 C CA . VAL A 1 101 ? 15.288 1.229 -3.848 1.00 84.62 101 VAL A CA 1
ATOM 764 C C . VAL A 1 101 ? 13.833 1.676 -3.960 1.00 84.62 101 VAL A C 1
ATOM 766 O O . VAL A 1 101 ? 13.205 1.462 -4.996 1.00 84.62 101 VAL A O 1
ATOM 769 N N . LEU A 1 102 ? 13.276 2.288 -2.919 1.00 85.38 102 LEU A N 1
ATOM 770 C CA . LEU A 1 102 ? 11.923 2.834 -2.958 1.00 85.38 102 LEU A CA 1
ATOM 771 C C . LEU A 1 102 ? 11.864 4.201 -3.666 1.00 85.38 102 LEU A C 1
ATOM 773 O O . LEU A 1 102 ? 10.782 4.657 -4.021 1.00 85.38 102 LEU A O 1
ATOM 777 N N . GLY A 1 103 ? 12.998 4.855 -3.920 1.00 85.31 103 GLY A N 1
ATOM 778 C CA . GLY A 1 103 ? 13.029 6.205 -4.482 1.00 85.31 103 GLY A CA 1
ATOM 779 C C . GLY A 1 103 ? 12.316 7.232 -3.597 1.00 85.31 103 GLY A C 1
ATOM 780 O O . GLY A 1 103 ? 11.765 8.202 -4.115 1.00 85.31 103 GLY A O 1
ATOM 781 N N . LEU A 1 104 ? 12.280 6.995 -2.283 1.00 87.56 104 LEU A N 1
ATOM 782 C CA . LEU A 1 104 ? 11.677 7.905 -1.313 1.00 87.56 104 LEU A CA 1
ATOM 783 C C . LEU A 1 104 ? 12.730 8.897 -0.826 1.00 87.56 104 LEU A C 1
ATOM 785 O O . LEU A 1 104 ? 13.850 8.513 -0.486 1.00 87.56 104 LEU A O 1
ATOM 789 N N . SER A 1 105 ? 12.360 10.176 -0.768 1.00 88.81 105 SER A N 1
ATOM 790 C CA . SER A 1 105 ? 13.174 11.170 -0.072 1.00 88.81 105 SER A CA 1
ATOM 791 C C . SER A 1 105 ? 13.146 10.915 1.438 1.00 88.81 105 SER A C 1
ATOM 793 O O . SER A 1 105 ? 12.189 10.339 1.958 1.00 88.81 105 SER A O 1
ATOM 795 N N . GLU A 1 106 ? 14.157 11.394 2.167 1.00 87.75 106 GLU A N 1
ATOM 796 C CA . GLU A 1 106 ? 14.158 11.334 3.638 1.00 87.75 106 GLU A CA 1
ATOM 797 C C . GLU A 1 106 ? 12.917 12.020 4.232 1.00 87.75 106 GLU A C 1
ATOM 799 O O . GLU A 1 106 ? 12.319 11.514 5.179 1.00 87.75 106 GLU A O 1
ATOM 804 N N . SER A 1 107 ? 12.476 13.131 3.632 1.00 90.25 107 SER A N 1
ATOM 805 C CA . SER A 1 107 ? 11.252 13.825 4.039 1.00 90.25 107 SER A CA 1
ATOM 806 C C . SER A 1 107 ? 9.986 13.004 3.800 1.00 90.25 107 SER A C 1
ATOM 808 O O . SER A 1 107 ? 9.094 13.007 4.646 1.00 90.25 107 SER A O 1
ATOM 810 N N . ASP A 1 108 ? 9.895 12.288 2.675 1.00 90.06 108 ASP A N 1
ATOM 811 C CA . ASP A 1 108 ? 8.742 11.428 2.396 1.00 90.06 108 ASP A CA 1
ATOM 812 C C . ASP A 1 108 ? 8.719 10.227 3.338 1.00 90.06 108 ASP A C 1
ATOM 814 O O . ASP A 1 108 ? 7.660 9.881 3.854 1.00 90.06 108 ASP A O 1
ATOM 818 N N . ALA A 1 109 ? 9.881 9.624 3.601 1.00 90.25 109 ALA A N 1
ATOM 819 C CA . ALA A 1 109 ? 10.014 8.528 4.550 1.00 90.25 109 ALA A CA 1
ATOM 820 C C . ALA A 1 109 ? 9.588 8.961 5.961 1.00 90.25 109 ALA A C 1
ATOM 822 O O . ALA A 1 109 ? 8.751 8.301 6.571 1.00 90.25 109 ALA A O 1
ATOM 823 N N . ALA A 1 110 ? 10.074 10.111 6.442 1.00 90.69 110 ALA A N 1
ATOM 824 C CA . ALA A 1 110 ? 9.693 10.653 7.745 1.00 90.69 110 ALA A CA 1
ATOM 825 C C . ALA A 1 110 ? 8.183 10.927 7.843 1.00 90.69 110 ALA A C 1
ATOM 827 O O . ALA A 1 110 ? 7.555 10.572 8.838 1.00 90.69 110 ALA A O 1
ATOM 828 N N . ARG A 1 111 ? 7.581 11.501 6.791 1.00 93.69 111 ARG A N 1
ATOM 829 C CA . ARG A 1 111 ? 6.130 11.725 6.726 1.00 93.69 111 ARG A CA 1
ATOM 830 C C . ARG A 1 111 ? 5.355 10.408 6.789 1.00 93.69 111 ARG A C 1
ATOM 832 O O . ARG A 1 111 ? 4.432 10.283 7.580 1.00 93.69 111 ARG A O 1
ATOM 839 N N . LEU A 1 112 ? 5.731 9.419 5.979 1.00 92.06 112 LEU A N 1
ATOM 840 C CA . LEU A 1 112 ? 5.060 8.117 5.961 1.00 92.06 112 LEU A CA 1
ATOM 841 C C . LEU A 1 112 ? 5.213 7.373 7.290 1.00 92.06 112 LEU A C 1
ATOM 843 O O . LEU A 1 112 ? 4.276 6.708 7.723 1.00 92.06 112 LEU A O 1
ATOM 847 N N . GLN A 1 113 ? 6.372 7.485 7.940 1.00 90.94 113 GLN A N 1
ATOM 848 C CA . GLN A 1 113 ? 6.601 6.911 9.261 1.00 90.94 113 GLN A CA 1
ATOM 849 C C . GLN A 1 113 ? 5.683 7.554 10.302 1.00 90.94 113 GLN A C 1
ATOM 851 O O . GLN A 1 113 ? 5.063 6.838 11.087 1.00 90.94 113 GLN A O 1
ATOM 856 N N . GLN A 1 114 ? 5.553 8.882 10.268 1.00 92.44 114 GLN A N 1
ATOM 857 C CA . GLN A 1 114 ? 4.638 9.615 11.134 1.00 92.44 114 GLN A CA 1
ATOM 858 C C . GLN A 1 114 ? 3.184 9.182 10.904 1.00 92.44 114 GLN A C 1
ATOM 860 O O . GLN A 1 114 ? 2.502 8.851 11.868 1.00 92.44 114 GLN A O 1
ATOM 865 N N . ASP A 1 115 ? 2.743 9.063 9.645 1.00 93.12 115 ASP A N 1
ATOM 866 C CA . ASP A 1 115 ? 1.397 8.575 9.317 1.00 93.12 115 ASP A CA 1
ATOM 867 C C . ASP A 1 115 ? 1.126 7.175 9.919 1.00 93.12 115 ASP A C 1
ATOM 869 O O . ASP A 1 115 ? 0.014 6.885 10.355 1.00 93.12 115 ASP A O 1
ATOM 873 N N . VAL A 1 116 ? 2.121 6.272 9.914 1.00 92.19 116 VAL A N 1
ATOM 874 C CA . VAL A 1 116 ? 1.983 4.919 10.496 1.00 92.19 116 VAL A CA 1
ATOM 875 C C . VAL A 1 116 ? 1.886 4.981 12.018 1.00 92.19 116 VAL A C 1
ATOM 877 O O . VAL A 1 116 ? 1.069 4.270 12.598 1.00 92.19 116 VAL A O 1
ATOM 880 N N . ILE A 1 117 ? 2.697 5.822 12.663 1.00 91.69 117 ILE A N 1
ATOM 881 C CA . ILE A 1 117 ? 2.659 6.017 14.118 1.00 91.69 117 ILE A CA 1
ATOM 882 C C . ILE A 1 117 ? 1.298 6.575 14.531 1.00 91.69 117 ILE A C 1
ATOM 884 O O . ILE A 1 117 ? 0.639 5.983 15.378 1.00 91.69 117 ILE A O 1
ATOM 888 N N . GLU A 1 118 ? 0.837 7.643 13.879 1.00 94.62 118 GLU A N 1
ATOM 889 C CA . GLU A 1 118 ? -0.459 8.267 14.164 1.00 94.62 118 GLU A CA 1
ATOM 890 C C . GLU A 1 118 ? -1.614 7.286 13.967 1.00 94.62 118 GLU A C 1
ATOM 892 O O . GLU A 1 118 ? -2.519 7.213 14.797 1.00 94.62 118 GLU A O 1
ATOM 897 N N . LYS A 1 119 ? -1.568 6.475 12.903 1.00 93.75 119 LYS A N 1
ATOM 898 C CA . LYS A 1 119 ? -2.563 5.425 12.673 1.00 93.75 119 LYS A CA 1
ATOM 899 C C . LYS A 1 119 ? -2.540 4.370 13.784 1.00 93.75 119 LYS A C 1
ATOM 901 O O . LYS A 1 119 ? -3.600 4.040 14.309 1.00 93.75 119 LYS A O 1
ATOM 906 N N . LYS A 1 120 ? -1.359 3.878 14.179 1.00 92.50 120 LYS A N 1
ATOM 907 C CA . LYS A 1 120 ? -1.209 2.911 15.284 1.00 92.50 120 LYS A CA 1
ATOM 908 C C . LYS A 1 120 ? -1.718 3.490 16.611 1.00 92.50 120 LYS A C 1
ATOM 910 O O . LYS A 1 120 ? -2.406 2.797 17.356 1.00 92.50 120 LYS A O 1
ATOM 915 N N . GLU A 1 121 ? -1.414 4.752 16.904 1.00 94.69 121 GLU A N 1
ATOM 916 C CA . GLU A 1 121 ? -1.885 5.449 18.107 1.00 94.69 121 GLU A CA 1
ATOM 917 C C . GLU A 1 121 ? -3.406 5.643 18.099 1.00 94.69 121 GLU A C 1
ATOM 919 O O . GLU A 1 121 ? -4.059 5.390 19.112 1.00 94.69 121 GLU A O 1
ATOM 924 N N . ALA A 1 122 ? -3.988 6.027 16.960 1.00 95.75 122 ALA A N 1
ATOM 925 C CA . ALA A 1 122 ? -5.432 6.174 16.805 1.00 95.75 122 ALA A CA 1
ATOM 926 C C . ALA A 1 122 ? -6.168 4.832 16.948 1.00 95.75 122 ALA A C 1
ATOM 928 O O . ALA A 1 122 ? -7.182 4.757 17.640 1.00 95.75 122 ALA A O 1
ATOM 929 N N . GLU A 1 123 ? -5.645 3.762 16.344 1.00 94.50 123 GLU A N 1
ATOM 930 C CA . GLU A 1 123 ? -6.187 2.407 16.489 1.00 94.50 123 GLU A CA 1
ATOM 931 C C . GLU A 1 123 ? -6.092 1.912 17.940 1.00 94.50 123 GLU A C 1
ATOM 933 O O . GLU A 1 123 ? -7.055 1.347 18.459 1.00 94.50 123 GLU A O 1
ATOM 938 N N . ALA A 1 124 ? -4.981 2.182 18.634 1.00 94.62 124 ALA A N 1
ATOM 939 C CA . ALA A 1 124 ? -4.823 1.854 20.049 1.00 94.62 124 ALA A CA 1
ATOM 940 C C . ALA A 1 124 ? -5.777 2.659 20.949 1.00 94.62 124 ALA A C 1
ATOM 942 O O . ALA A 1 124 ? -6.358 2.103 21.882 1.00 94.62 124 ALA A O 1
ATOM 943 N N . ALA A 1 125 ? -5.982 3.947 20.660 1.00 96.25 125 ALA A N 1
ATOM 944 C CA . ALA A 1 125 ? -6.935 4.788 21.378 1.00 96.25 125 ALA A CA 1
ATOM 945 C C . ALA A 1 125 ? -8.380 4.305 21.176 1.00 96.25 125 ALA A C 1
ATOM 947 O O . ALA A 1 125 ? -9.119 4.176 22.151 1.00 96.25 125 ALA A O 1
ATOM 948 N N . ALA A 1 126 ? -8.759 3.962 19.941 1.00 97.38 126 ALA A N 1
ATOM 949 C CA . ALA A 1 126 ? -10.075 3.407 19.630 1.00 97.38 126 ALA A CA 1
ATOM 950 C C . ALA A 1 126 ? -10.295 2.037 20.296 1.00 97.38 126 ALA A C 1
ATOM 952 O O . ALA A 1 126 ? -11.375 1.762 20.819 1.00 97.38 126 ALA A O 1
ATOM 953 N N . ALA A 1 127 ? -9.266 1.183 20.334 1.00 96.75 127 ALA A N 1
ATOM 954 C CA . ALA A 1 127 ? -9.320 -0.089 21.049 1.00 96.75 127 ALA A CA 1
ATOM 955 C C . ALA A 1 127 ? -9.493 0.110 22.566 1.00 96.75 127 ALA A C 1
ATOM 957 O O . ALA A 1 127 ? -10.322 -0.564 23.177 1.00 96.75 127 ALA A O 1
ATOM 958 N N . ALA A 1 128 ? -8.773 1.064 23.164 1.00 96.50 128 ALA A N 1
ATOM 959 C CA . ALA A 1 128 ? -8.896 1.391 24.583 1.00 96.50 128 ALA A CA 1
ATOM 960 C C . ALA A 1 128 ? -10.263 2.007 24.933 1.00 96.50 128 ALA A C 1
ATOM 962 O O . ALA A 1 128 ? -10.820 1.715 25.992 1.00 96.50 128 ALA A O 1
ATOM 963 N N . GLU A 1 129 ? -10.828 2.837 24.051 1.00 97.38 129 GLU A N 1
ATOM 964 C CA . GLU A 1 129 ? -12.179 3.380 24.216 1.00 97.38 129 GLU A CA 1
ATOM 965 C C . GLU A 1 129 ? -13.229 2.267 24.185 1.00 97.38 129 GLU A C 1
ATOM 967 O O . GLU A 1 129 ? -14.073 2.195 25.082 1.00 97.38 129 GLU A O 1
ATOM 972 N N . LYS A 1 130 ? -13.119 1.347 23.220 1.00 97.56 130 LYS A N 1
ATOM 973 C CA . LYS A 1 130 ? -13.995 0.177 23.127 1.00 97.56 130 LYS A CA 1
ATOM 974 C C . LYS A 1 130 ? -13.899 -0.710 24.373 1.00 97.56 130 LYS A C 1
ATOM 976 O O . LYS A 1 130 ? -14.925 -1.098 24.927 1.00 97.56 130 LYS A O 1
ATOM 981 N N . GLU A 1 131 ? -12.692 -0.985 24.865 1.00 96.62 131 GLU A N 1
ATOM 982 C CA . GLU A 1 131 ? -12.491 -1.757 26.100 1.00 96.62 131 GLU A CA 1
ATOM 983 C C . GLU A 1 131 ? -13.103 -1.043 27.322 1.00 96.62 131 GLU A C 1
ATOM 985 O O . GLU A 1 131 ? -13.758 -1.665 28.164 1.00 96.62 131 GLU A O 1
ATOM 990 N N . ALA A 1 132 ? -12.957 0.282 27.414 1.00 97.19 132 ALA A N 1
ATOM 991 C CA . ALA A 1 132 ? -13.559 1.072 28.484 1.00 97.19 132 ALA A CA 1
ATOM 992 C C . ALA A 1 132 ? -15.097 1.069 28.423 1.00 97.19 132 ALA A C 1
ATOM 994 O O . ALA A 1 132 ? -15.750 1.041 29.472 1.00 97.19 132 ALA A O 1
ATOM 995 N N . GLU A 1 133 ? -15.684 1.088 27.226 1.00 96.88 133 GLU A N 1
ATOM 996 C CA . GLU A 1 133 ? -17.129 0.966 27.029 1.00 96.88 133 GLU A CA 1
ATOM 997 C C . GLU A 1 133 ? -17.641 -0.419 27.446 1.00 96.88 133 GLU A C 1
ATOM 999 O O . GLU A 1 133 ? -18.597 -0.506 28.221 1.00 96.88 133 GLU A O 1
ATOM 1004 N N . GLU A 1 134 ? -16.961 -1.495 27.041 1.00 97.94 134 GLU A N 1
ATOM 1005 C CA . GLU A 1 134 ? -17.297 -2.867 27.442 1.00 97.94 134 GLU A CA 1
ATOM 1006 C C . GLU A 1 134 ? -17.239 -3.040 28.972 1.00 97.94 134 GLU A C 1
ATOM 1008 O O . GLU A 1 134 ? -18.152 -3.604 29.587 1.00 97.94 134 GLU A O 1
ATOM 1013 N N . LEU A 1 135 ? -16.220 -2.476 29.630 1.00 97.62 135 LEU A N 1
ATOM 1014 C CA . LEU A 1 135 ? -16.119 -2.472 31.092 1.00 97.62 135 LEU A CA 1
ATOM 1015 C C . LEU A 1 135 ? -17.256 -1.684 31.756 1.00 97.62 135 LEU A C 1
ATOM 1017 O O . LEU A 1 135 ? -17.807 -2.137 32.766 1.00 97.62 135 LEU A O 1
ATOM 1021 N N . ARG A 1 136 ? -17.633 -0.522 31.208 1.00 97.62 136 ARG A N 1
ATOM 1022 C CA . ARG A 1 136 ? -18.772 0.271 31.706 1.00 97.62 136 ARG A CA 1
ATOM 1023 C C . ARG A 1 136 ? -20.089 -0.487 31.547 1.00 97.62 136 ARG A C 1
ATOM 1025 O O . ARG A 1 136 ? -20.883 -0.504 32.489 1.00 97.62 136 ARG A O 1
ATOM 1032 N N . ALA A 1 137 ? -20.297 -1.161 30.418 1.00 97.31 137 ALA A N 1
ATOM 1033 C CA . ALA A 1 137 ? -21.481 -1.979 30.170 1.00 97.31 137 ALA A CA 1
ATOM 1034 C C . ALA A 1 137 ? -21.596 -3.131 31.185 1.00 97.31 137 ALA A C 1
ATOM 1036 O O . ALA A 1 137 ? -22.646 -3.315 31.805 1.00 97.31 137 ALA A O 1
ATOM 1037 N N . LEU A 1 138 ? -20.494 -3.841 31.453 1.00 97.94 138 LEU A N 1
ATOM 1038 C CA . LEU A 1 138 ? -20.447 -4.903 32.465 1.00 97.94 138 LEU A CA 1
ATOM 1039 C C . LEU A 1 138 ? -20.710 -4.382 33.885 1.00 97.94 138 LEU A C 1
ATOM 1041 O O . LEU A 1 138 ? -21.382 -5.044 34.683 1.00 97.94 138 LEU A O 1
ATOM 1045 N N . GLN A 1 139 ? -20.187 -3.203 34.232 1.00 97.12 139 GLN A N 1
ATOM 1046 C CA . GLN A 1 139 ? -20.453 -2.577 35.530 1.00 97.12 139 GLN A CA 1
ATOM 1047 C C . GLN A 1 139 ? -21.931 -2.210 35.689 1.00 97.12 139 GLN A C 1
ATOM 1049 O O . GLN A 1 139 ? -22.510 -2.483 36.745 1.00 97.12 139 GLN A O 1
ATOM 1054 N N . LEU A 1 140 ? -22.548 -1.649 34.645 1.00 96.62 140 LEU A N 1
ATOM 1055 C CA . LEU A 1 140 ? -23.970 -1.316 34.634 1.00 96.62 140 LEU A CA 1
ATOM 1056 C C . LEU A 1 140 ? -24.830 -2.576 34.798 1.00 96.62 140 LEU A C 1
ATOM 1058 O O . LEU A 1 140 ? -25.714 -2.602 35.653 1.00 96.62 140 LEU A O 1
ATOM 1062 N N . GLN A 1 141 ? -24.527 -3.643 34.053 1.00 96.62 141 GLN A N 1
ATOM 1063 C CA . GLN A 1 141 ? -25.247 -4.913 34.148 1.00 96.62 141 GLN A CA 1
ATOM 1064 C C . GLN A 1 141 ? -25.201 -5.481 35.574 1.00 96.62 141 GLN A C 1
ATOM 1066 O O . GLN A 1 141 ? -26.240 -5.787 36.159 1.00 96.62 141 GLN A O 1
ATOM 1071 N N . ARG A 1 142 ? -24.012 -5.527 36.190 1.00 96.88 142 ARG A N 1
ATOM 1072 C CA . ARG A 1 142 ? -23.858 -5.973 37.585 1.00 96.88 142 ARG A CA 1
ATOM 1073 C C . ARG A 1 142 ? -24.617 -5.086 38.574 1.00 96.88 142 ARG A C 1
ATOM 1075 O O . ARG A 1 142 ? -25.108 -5.585 39.587 1.00 96.88 142 ARG A O 1
ATOM 1082 N N . ALA A 1 143 ? -24.693 -3.779 38.328 1.00 95.12 143 ALA A N 1
ATOM 1083 C CA . ALA A 1 143 ? -25.448 -2.859 39.176 1.00 95.12 143 ALA A CA 1
ATOM 1084 C C . ALA A 1 143 ? -26.961 -3.118 39.084 1.00 95.12 143 ALA A C 1
ATOM 1086 O O . ALA A 1 143 ? -27.623 -3.179 40.121 1.00 95.12 143 ALA A O 1
ATOM 1087 N N . VAL A 1 144 ? -27.487 -3.344 37.875 1.00 95.75 144 VAL A N 1
ATOM 1088 C CA . VAL A 1 144 ? -28.897 -3.704 37.648 1.00 95.75 144 VAL A CA 1
ATOM 1089 C C . VAL A 1 144 ? -29.236 -5.035 38.320 1.00 95.75 144 VAL A C 1
ATOM 1091 O O . VAL A 1 144 ? -30.229 -5.119 39.041 1.00 95.75 144 VAL A O 1
ATOM 1094 N N . GLU A 1 145 ? -28.387 -6.055 38.174 1.00 94.44 145 GLU A N 1
ATOM 1095 C CA . GLU A 1 145 ? -28.578 -7.355 38.832 1.00 94.44 145 GLU A CA 1
ATOM 1096 C C . GLU A 1 145 ? -28.596 -7.233 40.362 1.00 94.44 145 GLU A C 1
ATOM 1098 O O . GLU A 1 145 ? -29.468 -7.800 41.026 1.00 94.44 145 GLU A O 1
ATOM 1103 N N . ARG A 1 146 ? -27.675 -6.452 40.944 1.00 93.00 146 ARG A N 1
ATOM 1104 C CA . ARG A 1 146 ? -27.668 -6.180 42.391 1.00 93.00 146 ARG A CA 1
ATOM 1105 C C . ARG A 1 146 ? -28.926 -5.442 42.841 1.00 93.00 146 ARG A C 1
ATOM 1107 O O . ARG A 1 146 ? -29.478 -5.788 43.884 1.00 93.00 146 ARG A O 1
ATOM 1114 N N . ALA A 1 147 ? -29.387 -4.455 42.076 1.00 91.75 147 ALA A N 1
ATOM 1115 C CA . ALA A 1 147 ? -30.610 -3.719 42.385 1.00 91.75 147 ALA A CA 1
ATOM 1116 C C . ALA A 1 147 ? -31.847 -4.633 42.337 1.00 91.75 147 ALA A C 1
ATOM 1118 O O . ALA A 1 147 ? -32.676 -4.587 43.247 1.00 91.75 147 ALA A O 1
ATOM 1119 N N . ALA A 1 148 ? -31.936 -5.526 41.346 1.00 91.50 148 ALA A N 1
ATOM 1120 C CA . ALA A 1 148 ? -33.009 -6.515 41.246 1.00 91.50 148 ALA A CA 1
ATOM 1121 C C . ALA A 1 148 ? -33.022 -7.477 42.450 1.00 91.50 148 ALA A C 1
ATOM 1123 O O . ALA A 1 148 ? -34.078 -7.743 43.027 1.00 91.50 148 ALA A O 1
ATOM 1124 N N . GLN A 1 149 ? -31.849 -7.944 42.892 1.00 86.50 149 GLN A N 1
ATOM 1125 C CA . GLN A 1 149 ? -31.728 -8.796 44.082 1.00 86.50 149 GLN A CA 1
ATOM 1126 C C . GLN A 1 149 ? -32.127 -8.064 45.374 1.00 86.50 149 GLN A C 1
ATOM 1128 O O . GLN A 1 149 ? -32.770 -8.654 46.242 1.00 86.50 149 GLN A O 1
ATOM 1133 N N . GLN A 1 150 ? -31.792 -6.776 45.505 1.00 79.62 150 GLN A N 1
ATOM 1134 C CA . GLN A 1 150 ? -32.179 -5.964 46.664 1.00 79.62 150 GLN A CA 1
ATOM 1135 C C . GLN A 1 150 ? -33.682 -5.650 46.689 1.00 79.62 150 GLN A C 1
ATOM 1137 O O . GLN A 1 150 ? -34.283 -5.684 47.760 1.00 79.62 150 GLN A O 1
ATOM 1142 N N . GLY A 1 151 ? -34.309 -5.420 45.530 1.00 70.31 151 GLY A N 1
ATOM 1143 C CA . GLY A 1 151 ? -35.763 -5.251 45.411 1.00 70.31 151 GLY A CA 1
ATOM 1144 C C . GLY A 1 151 ? -36.568 -6.526 45.705 1.00 70.31 151 GLY A C 1
ATOM 1145 O O . GLY A 1 151 ? -37.742 -6.445 46.054 1.00 70.31 151 GLY A O 1
ATOM 1146 N N . SER A 1 152 ? -35.931 -7.699 45.616 1.00 60.88 152 SER A N 1
ATOM 1147 C CA . SER A 1 152 ? -36.523 -9.008 45.923 1.00 60.88 152 SER A CA 1
ATOM 1148 C C . SER A 1 152 ? -36.379 -9.430 47.396 1.00 60.88 152 SER A C 1
ATOM 1150 O O . SER A 1 152 ? -36.890 -10.490 47.774 1.00 60.88 152 SER A O 1
ATOM 1152 N N . MET A 1 153 ? -35.691 -8.657 48.246 1.00 54.59 153 MET A N 1
ATOM 1153 C CA . MET A 1 153 ? -35.579 -8.980 49.672 1.00 54.59 153 MET A CA 1
ATOM 1154 C C . MET A 1 153 ? -36.925 -8.735 50.377 1.00 54.59 153 MET A C 1
ATOM 1156 O O . MET A 1 153 ? -37.438 -7.615 50.336 1.00 54.59 153 MET A O 1
ATOM 1160 N N . PRO A 1 154 ? -37.509 -9.737 51.062 1.00 60.28 154 PRO A N 1
ATOM 1161 C CA . PRO A 1 154 ? -38.745 -9.541 51.803 1.00 60.28 154 PRO A CA 1
ATOM 1162 C C . PRO A 1 154 ? -38.511 -8.512 52.910 1.00 60.28 154 PRO A C 1
ATOM 1164 O O . PRO A 1 154 ? -37.600 -8.652 53.729 1.00 60.28 154 PRO A O 1
ATOM 1167 N N . THR A 1 155 ? -39.354 -7.481 52.954 1.00 59.22 155 THR A N 1
ATOM 1168 C CA . THR A 1 155 ? -39.384 -6.516 54.053 1.00 59.22 155 THR A CA 1
ATOM 1169 C C . THR A 1 155 ? -39.632 -7.272 55.355 1.00 59.22 155 THR A C 1
ATOM 1171 O O . THR A 1 155 ? -40.734 -7.735 55.657 1.00 59.22 155 THR A O 1
ATOM 1174 N N . ARG A 1 156 ? -38.573 -7.443 56.152 1.00 56.28 156 ARG A N 1
ATOM 1175 C CA . ARG A 1 156 ? -38.693 -7.954 57.514 1.00 56.28 156 ARG A CA 1
ATOM 1176 C C . ARG A 1 156 ? -39.570 -6.956 58.264 1.00 56.28 156 ARG A C 1
ATOM 1178 O O . ARG A 1 156 ? -39.135 -5.832 58.489 1.00 56.28 156 ARG A O 1
ATOM 1185 N N . LYS A 1 157 ? -40.799 -7.355 58.615 1.00 53.00 157 LYS A N 1
ATOM 1186 C CA . LYS A 1 157 ? -41.678 -6.596 59.514 1.00 53.00 157 LYS A CA 1
ATOM 1187 C C . LYS A 1 157 ? -40.868 -6.251 60.762 1.00 53.00 157 LYS A C 1
ATOM 1189 O O . LYS A 1 157 ? -40.603 -7.125 61.588 1.00 53.00 157 LYS A O 1
ATOM 1194 N N . THR A 1 158 ? -40.419 -5.009 60.868 1.00 59.62 158 THR A N 1
ATOM 1195 C CA . THR A 1 158 ? -39.874 -4.484 62.111 1.00 59.62 158 THR A CA 1
ATOM 1196 C C . THR A 1 158 ? -41.004 -4.532 63.139 1.00 59.62 158 THR A C 1
ATOM 1198 O O . THR A 1 158 ? -42.118 -4.096 62.834 1.00 59.62 158 THR A O 1
ATOM 1201 N N . PRO A 1 159 ? -40.781 -5.118 64.329 1.00 63.47 159 PRO A N 1
ATOM 1202 C CA . PRO A 1 159 ? -41.764 -5.037 65.396 1.00 63.47 159 PRO A CA 1
ATOM 1203 C C . PRO A 1 159 ? -42.011 -3.556 65.725 1.00 63.47 159 PRO A C 1
ATOM 1205 O O . PRO A 1 159 ? -41.079 -2.750 65.617 1.00 63.47 159 PRO A O 1
ATOM 1208 N N . PRO A 1 160 ? -43.253 -3.182 66.079 1.00 64.44 160 PRO A N 1
ATOM 1209 C CA . PRO A 1 160 ? -43.591 -1.798 66.376 1.00 64.44 160 PRO A CA 1
ATOM 1210 C C . PRO A 1 160 ? -42.668 -1.265 67.482 1.00 64.44 160 PRO A C 1
ATOM 1212 O O . PRO A 1 160 ? -42.372 -2.004 68.428 1.00 64.44 160 PRO A O 1
ATOM 1215 N N . PRO A 1 161 ? -42.187 -0.012 67.376 1.00 66.25 161 PRO A N 1
ATOM 1216 C CA . PRO A 1 161 ? -41.359 0.572 68.419 1.00 66.25 161 PRO A CA 1
ATOM 1217 C C . PRO A 1 161 ? -42.138 0.580 69.746 1.00 66.25 161 PRO A C 1
ATOM 1219 O O . PRO A 1 161 ? -43.344 0.851 69.739 1.00 66.25 161 PRO A O 1
ATOM 1222 N N . PRO A 1 162 ? -41.490 0.267 70.883 1.00 70.31 162 PRO A N 1
ATOM 1223 C CA . PRO A 1 162 ? -42.137 0.364 72.184 1.00 70.31 162 PRO A CA 1
ATOM 1224 C C . PRO A 1 162 ? -42.612 1.801 72.421 1.00 70.31 162 PRO A C 1
ATOM 1226 O O . PRO A 1 162 ? -41.945 2.760 72.030 1.00 70.31 162 PRO A O 1
ATOM 1229 N N . ALA A 1 163 ? -43.791 1.924 73.035 1.00 60.00 163 ALA A N 1
ATOM 1230 C CA . ALA A 1 163 ? -44.456 3.197 73.275 1.00 60.00 163 ALA A CA 1
ATOM 1231 C C . ALA A 1 163 ? -43.511 4.208 73.959 1.00 60.00 163 ALA A C 1
ATOM 1233 O O . ALA A 1 163 ? -42.818 3.837 74.913 1.00 60.00 163 ALA A O 1
ATOM 1234 N N . PRO A 1 164 ? -43.472 5.471 73.497 1.00 66.81 164 PRO A N 1
ATOM 1235 C CA . PRO A 1 164 ? -42.628 6.484 74.112 1.00 66.81 164 PRO A CA 1
ATOM 1236 C C . PRO A 1 164 ? -43.114 6.794 75.542 1.00 66.81 164 PRO A C 1
ATOM 1238 O O . PRO A 1 164 ? -44.325 6.825 75.781 1.00 66.81 164 PRO A O 1
ATOM 1241 N N . PRO A 1 165 ? -42.201 7.032 76.503 1.00 71.12 165 PRO A N 1
ATOM 1242 C CA . PRO A 1 165 ? -42.573 7.511 77.830 1.00 71.12 165 PRO A CA 1
ATOM 1243 C C . PRO A 1 165 ? -43.217 8.909 77.743 1.00 71.12 165 PRO A C 1
ATOM 1245 O O . PRO A 1 165 ? -42.926 9.657 76.807 1.00 71.12 165 PRO A O 1
ATOM 1248 N N . PRO A 1 166 ? -44.087 9.283 78.701 1.00 63.69 166 PRO A N 1
ATOM 1249 C CA . PRO A 1 166 ? -44.793 10.559 78.667 1.00 63.69 166 PRO A CA 1
ATOM 1250 C C . PRO A 1 166 ? -43.817 11.741 78.714 1.00 63.69 166 PRO A C 1
ATOM 1252 O O . PRO A 1 166 ? -42.950 11.818 79.586 1.00 63.69 166 PRO A O 1
ATOM 1255 N N . SER A 1 167 ? -43.980 12.667 77.768 1.00 68.94 167 SER A N 1
ATOM 1256 C CA . SER A 1 167 ? -43.177 13.885 77.660 1.00 68.94 167 SER A CA 1
ATOM 1257 C C . SER A 1 167 ? -43.416 14.835 78.848 1.00 68.94 167 SER A C 1
ATOM 1259 O O . SER A 1 167 ? -44.571 15.047 79.226 1.00 68.94 167 SER A O 1
ATOM 1261 N N . PRO A 1 168 ? -42.365 15.456 79.419 1.00 69.38 168 PRO A N 1
ATOM 1262 C CA . PRO A 1 168 ? -42.511 16.549 80.380 1.00 69.38 168 PRO A CA 1
ATOM 1263 C C . PRO A 1 168 ? -43.027 17.839 79.705 1.00 69.38 168 PRO A C 1
ATOM 1265 O O . PRO A 1 168 ? -42.874 18.001 78.490 1.00 69.38 168 PRO A O 1
ATOM 1268 N N . PRO A 1 169 ? -43.645 18.762 80.471 1.00 62.28 169 PRO A N 1
ATOM 1269 C CA . PRO A 1 169 ? -44.257 19.974 79.929 1.00 62.28 169 PRO A CA 1
ATOM 1270 C C . PRO A 1 169 ? -43.222 20.935 79.311 1.00 62.28 169 PRO A C 1
ATOM 1272 O O . PRO A 1 169 ? -42.077 20.988 79.767 1.00 62.28 169 PRO A O 1
ATOM 1275 N N . PRO A 1 170 ? -43.619 21.707 78.282 1.00 66.44 170 PRO A N 1
ATOM 1276 C CA . PRO A 1 170 ? -42.702 22.528 77.498 1.00 66.44 170 PRO A CA 1
ATOM 1277 C C . PRO A 1 170 ? -42.236 23.780 78.265 1.00 66.44 170 PRO A C 1
ATOM 1279 O O . PRO A 1 170 ? -43.065 24.463 78.873 1.00 66.44 170 PRO A O 1
ATOM 1282 N N . PRO A 1 171 ? -40.940 24.143 78.209 1.00 65.62 171 PRO A N 1
ATOM 1283 C CA . PRO A 1 171 ? -40.484 25.475 78.588 1.00 65.62 171 PRO A CA 1
ATOM 1284 C C . PRO A 1 171 ? -40.799 26.511 77.495 1.00 65.62 171 PRO A C 1
ATOM 1286 O O . PRO A 1 171 ? -40.856 26.201 76.305 1.00 65.62 171 PRO A O 1
ATOM 1289 N N . ALA A 1 172 ? -41.022 27.746 77.945 1.00 58.19 172 ALA A N 1
ATOM 1290 C CA . ALA A 1 172 ? -41.483 28.886 77.161 1.00 58.19 172 ALA A CA 1
ATOM 1291 C C . ALA A 1 172 ? -40.563 29.250 75.979 1.00 58.19 172 ALA A C 1
ATOM 1293 O O . ALA A 1 172 ? -39.337 29.197 76.073 1.00 58.19 172 ALA A O 1
ATOM 1294 N N . ALA A 1 173 ? -41.199 29.652 74.877 1.00 58.66 173 ALA A N 1
ATOM 1295 C CA . ALA A 1 173 ? -40.571 30.040 73.621 1.00 58.66 173 ALA A CA 1
ATOM 1296 C C . ALA A 1 173 ? -39.798 31.372 73.722 1.00 58.66 173 ALA A C 1
ATOM 1298 O O . ALA A 1 173 ? -40.345 32.340 74.254 1.00 58.66 173 ALA A O 1
ATOM 1299 N N . PRO A 1 174 ? -38.584 31.467 73.150 1.00 62.50 174 PRO A N 1
ATOM 1300 C CA . PRO A 1 174 ? -37.986 32.739 72.761 1.00 62.50 174 PRO A CA 1
ATOM 1301 C C . PRO A 1 174 ? -38.348 33.135 71.314 1.00 62.50 174 PRO A C 1
ATOM 1303 O O . PRO A 1 174 ? -38.593 32.291 70.452 1.00 62.50 174 PRO A O 1
ATOM 1306 N N . GLU A 1 175 ? -38.400 34.448 71.096 1.00 61.38 175 GLU A N 1
ATOM 1307 C CA . GLU A 1 175 ? -38.922 35.169 69.926 1.00 61.38 175 GLU A CA 1
ATOM 1308 C C . GLU A 1 175 ? -38.143 34.953 68.604 1.00 61.38 175 GLU A C 1
ATOM 1310 O O . GLU A 1 175 ? -36.950 34.640 68.624 1.00 61.38 175 GLU A O 1
ATOM 1315 N N . PRO A 1 176 ? -38.791 35.154 67.433 1.00 61.91 176 PRO A N 1
ATOM 1316 C CA . PRO A 1 176 ? -38.179 34.927 66.125 1.00 61.91 176 PRO A CA 1
ATOM 1317 C C . PRO A 1 176 ? -37.254 36.073 65.679 1.00 61.91 176 PRO A C 1
ATOM 1319 O O . PRO A 1 176 ? -37.652 37.235 65.605 1.00 61.91 176 PRO A O 1
ATOM 1322 N N . ILE A 1 177 ? -36.032 35.716 65.276 1.00 56.62 177 ILE A N 1
ATOM 1323 C CA . ILE A 1 177 ? -35.095 36.602 64.574 1.00 56.62 177 ILE A CA 1
ATOM 1324 C C . ILE A 1 177 ? -35.400 36.536 63.071 1.00 56.62 177 ILE A C 1
ATOM 1326 O O . ILE A 1 177 ? -35.252 35.490 62.440 1.00 56.62 177 ILE A O 1
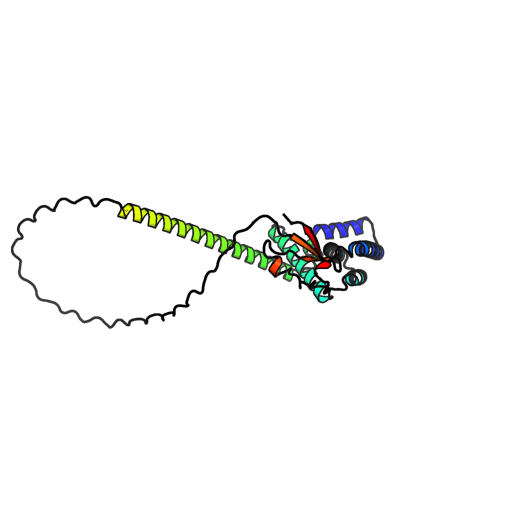ATOM 1330 N N . PHE A 1 178 ? -35.820 37.665 62.497 1.00 53.31 178 PHE A N 1
ATOM 1331 C CA . PHE A 1 178 ? -35.978 37.854 61.054 1.00 53.31 178 PHE A CA 1
ATOM 1332 C C . PHE A 1 178 ? -34.606 37.918 60.365 1.00 53.31 178 PHE A C 1
ATOM 1334 O O . PHE A 1 178 ? -33.824 38.835 60.613 1.00 53.31 178 PHE A O 1
ATOM 1341 N N . GLY A 1 179 ? -34.327 36.961 59.477 1.00 65.56 179 GLY A N 1
ATOM 1342 C CA . GLY A 1 179 ? -33.224 37.032 58.515 1.00 65.56 179 GLY A CA 1
ATOM 1343 C C . GLY A 1 179 ? -33.666 37.657 57.177 1.00 65.56 179 GLY A C 1
ATOM 1344 O O . GLY A 1 179 ? -34.844 37.556 56.828 1.00 65.56 179 GLY A O 1
ATOM 1345 N N . PRO A 1 180 ? -32.756 38.312 56.428 1.00 70.31 180 PRO A N 1
ATOM 1346 C CA . PRO A 1 180 ? -33.069 38.988 55.164 1.00 70.31 180 PRO A CA 1
ATOM 1347 C C . PRO A 1 180 ? -33.297 38.009 53.989 1.00 70.31 180 PRO A C 1
ATOM 1349 O O . PRO A 1 180 ? -32.831 36.869 54.036 1.00 70.31 180 PRO A O 1
ATOM 1352 N N . PRO A 1 181 ? -34.011 38.441 52.927 1.00 66.00 181 PRO A N 1
ATOM 1353 C CA . PRO A 1 181 ? -34.487 37.561 51.858 1.00 66.00 181 PRO A CA 1
ATOM 1354 C C . PRO A 1 181 ? -33.383 37.119 50.874 1.00 66.00 181 PRO A C 1
ATOM 1356 O O . PRO A 1 181 ? -32.447 37.882 50.621 1.00 66.00 181 PRO A O 1
ATOM 1359 N N . PRO A 1 182 ? -33.504 35.921 50.266 1.00 65.19 182 PRO A N 1
ATOM 1360 C CA . PRO A 1 182 ? -32.602 35.456 49.215 1.00 65.19 182 PRO A CA 1
ATOM 1361 C C . PRO A 1 182 ? -32.910 36.067 47.833 1.00 65.19 182 PRO A C 1
ATOM 1363 O O . PRO A 1 182 ? -34.043 36.430 47.520 1.00 65.19 182 PRO A O 1
ATOM 1366 N N . ALA A 1 183 ? -31.861 36.161 47.012 1.00 59.69 183 ALA A N 1
ATOM 1367 C CA . ALA A 1 183 ? -31.840 36.708 45.653 1.00 59.69 183 ALA A CA 1
ATOM 1368 C C . ALA A 1 183 ? -32.518 35.786 44.604 1.00 59.69 183 ALA A C 1
ATOM 1370 O O . ALA A 1 183 ? -32.626 34.580 44.836 1.00 59.69 183 ALA A O 1
ATOM 1371 N N . PRO A 1 184 ? -32.954 36.323 43.442 1.00 63.38 184 PRO A N 1
ATOM 1372 C CA . PRO A 1 184 ? -33.702 35.567 42.436 1.00 63.38 184 PRO A CA 1
ATOM 1373 C C . PRO A 1 184 ? -32.815 34.599 41.639 1.00 63.38 184 PRO A C 1
ATOM 1375 O O . PRO A 1 184 ? -31.764 34.976 41.122 1.00 63.38 184 PRO A O 1
ATOM 1378 N N . VAL A 1 185 ? -33.277 33.354 41.512 1.00 64.19 185 VAL A N 1
ATOM 1379 C CA . VAL A 1 185 ? -32.673 32.312 40.670 1.00 64.19 185 VAL A CA 1
ATOM 1380 C C . VAL A 1 185 ? -33.248 32.433 39.258 1.00 64.19 185 VAL A C 1
ATOM 1382 O O . VAL A 1 185 ? -34.463 32.442 39.081 1.00 64.19 185 VAL A O 1
ATOM 1385 N N . VAL A 1 186 ? -32.366 32.554 38.265 1.00 59.53 186 VAL A N 1
ATOM 1386 C CA . VAL A 1 186 ? -32.702 32.582 36.835 1.00 59.53 186 VAL A CA 1
ATOM 1387 C C . VAL A 1 186 ? -32.804 31.146 36.321 1.00 59.53 186 VAL A C 1
ATOM 1389 O O . VAL A 1 186 ? -31.889 30.346 36.505 1.00 59.53 186 VAL A O 1
ATOM 1392 N N . GLU A 1 187 ? -33.929 30.838 35.687 1.00 64.06 187 GLU A N 1
ATOM 1393 C CA . GLU A 1 187 ? -34.283 29.539 35.112 1.00 64.06 187 GLU A CA 1
ATOM 1394 C C . GLU A 1 187 ? -33.719 29.410 33.678 1.00 64.06 187 GLU A C 1
ATOM 1396 O O . GLU A 1 187 ? -33.883 30.341 32.882 1.00 64.06 187 GLU A O 1
ATOM 1401 N N . PRO A 1 188 ? -33.028 28.313 33.312 1.00 66.88 188 PRO A N 1
ATOM 1402 C CA . PRO A 1 188 ? -32.580 28.087 31.937 1.00 66.88 188 PRO A CA 1
ATOM 1403 C C . PRO A 1 188 ? -33.70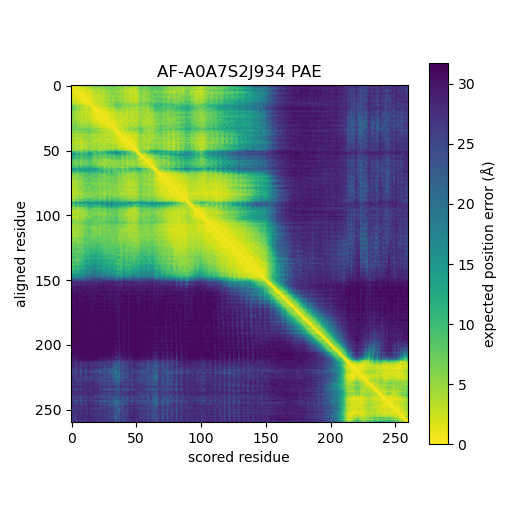1 27.506 31.043 1.00 66.88 188 PRO A C 1
ATOM 1405 O O . PRO A 1 188 ? -34.536 26.740 31.526 1.00 66.88 188 PRO A O 1
ATOM 1408 N N . PRO A 1 189 ? -33.722 27.834 29.734 1.00 60.84 189 PRO A N 1
ATOM 1409 C CA . PRO A 1 189 ? -34.807 27.460 28.827 1.00 60.84 189 PRO A CA 1
ATOM 1410 C C . PRO A 1 189 ? -34.751 25.995 28.362 1.00 60.84 189 PRO A C 1
ATOM 1412 O O . PRO A 1 189 ? -33.683 25.403 28.201 1.00 60.84 189 PRO A O 1
ATOM 1415 N N . ALA A 1 190 ? -35.941 25.446 28.110 1.00 56.19 190 ALA A N 1
ATOM 1416 C CA . ALA A 1 190 ? -36.192 24.081 27.656 1.00 56.19 190 ALA A CA 1
ATOM 1417 C C . ALA A 1 190 ? -35.675 23.794 26.226 1.00 56.19 190 ALA A C 1
ATOM 1419 O O . ALA A 1 190 ? -35.682 24.693 25.379 1.00 56.19 190 ALA A O 1
ATOM 1420 N N . PRO A 1 191 ? -35.281 22.541 25.918 1.00 61.16 191 PRO A N 1
ATOM 1421 C CA . PRO A 1 191 ? -34.928 22.126 24.563 1.00 61.16 191 PRO A CA 1
ATOM 1422 C C . PRO A 1 191 ? -36.173 21.898 23.678 1.00 61.16 191 PRO A C 1
ATOM 1424 O O . PRO A 1 191 ? -37.234 21.532 24.191 1.00 61.16 191 PRO A O 1
ATOM 1427 N N . PRO A 1 192 ? -36.059 22.089 22.349 1.00 53.22 192 PRO A N 1
ATOM 1428 C CA . PRO A 1 192 ? -37.181 21.958 21.428 1.00 53.22 192 PRO A CA 1
ATOM 1429 C C . PRO A 1 192 ? -37.567 20.497 21.153 1.00 53.22 192 PRO A C 1
ATOM 1431 O O . PRO A 1 192 ? -36.730 19.621 20.945 1.00 53.22 192 PRO A O 1
ATOM 1434 N N . THR A 1 193 ? -38.879 20.291 21.116 1.00 48.34 193 THR A N 1
ATOM 1435 C CA . THR A 1 193 ? -39.626 19.126 20.633 1.00 48.34 193 THR A CA 1
ATOM 1436 C C . THR A 1 193 ? -39.233 18.734 19.207 1.00 48.34 193 THR A C 1
ATOM 1438 O O . THR A 1 193 ? -39.364 19.542 18.290 1.00 48.34 193 THR A O 1
ATOM 1441 N N . ALA A 1 194 ? -38.812 17.481 19.023 1.00 39.41 194 ALA A N 1
ATOM 1442 C CA . ALA A 1 194 ? -38.704 16.832 17.720 1.00 39.41 194 ALA A CA 1
ATOM 1443 C C . ALA A 1 194 ? -40.037 16.148 17.371 1.00 39.41 194 ALA A C 1
ATOM 1445 O O . ALA A 1 194 ? -40.610 15.431 18.195 1.00 39.41 194 ALA A O 1
ATOM 1446 N N . GLU A 1 195 ? -40.531 16.408 16.164 1.00 48.81 195 GLU A N 1
ATOM 1447 C CA . GLU A 1 195 ? -41.746 15.817 15.602 1.00 48.81 195 GLU A CA 1
ATOM 1448 C C . GLU A 1 195 ? -41.542 14.335 15.215 1.00 48.81 195 GLU A C 1
ATOM 1450 O O . GLU A 1 195 ? -40.429 13.938 14.859 1.00 48.81 195 GLU A O 1
ATOM 1455 N N . PRO A 1 196 ? -42.597 13.499 15.270 1.00 42.94 196 PRO A N 1
ATOM 1456 C CA . PRO A 1 196 ? -42.512 12.076 14.960 1.00 42.94 196 PRO A CA 1
ATOM 1457 C C . PRO A 1 196 ? -42.657 11.815 13.452 1.00 42.94 196 PRO A C 1
ATOM 1459 O O . PRO A 1 196 ? -43.682 12.137 12.851 1.00 42.94 196 PRO A O 1
ATOM 1462 N N . HIS A 1 197 ? -41.661 11.164 12.848 1.00 38.19 197 HIS A N 1
ATOM 1463 C CA . HIS A 1 197 ? -41.806 10.551 11.526 1.00 38.19 197 HIS A CA 1
ATOM 1464 C C . HIS A 1 197 ? -42.477 9.173 11.645 1.00 38.19 197 HIS A C 1
ATOM 1466 O O . HIS A 1 197 ? -42.113 8.357 12.491 1.00 38.19 197 HIS A O 1
ATOM 1472 N N . SER A 1 198 ? -43.490 8.967 10.798 1.00 45.62 198 SER A N 1
ATOM 1473 C CA . SER A 1 198 ? -44.322 7.761 10.686 1.00 45.62 198 SER A CA 1
ATOM 1474 C C . SER A 1 198 ? -43.532 6.516 10.252 1.00 45.62 198 SER A C 1
ATOM 1476 O O . SER A 1 198 ? -42.569 6.659 9.499 1.00 45.62 198 SER A O 1
ATOM 1478 N N . PRO A 1 199 ? -43.960 5.303 10.654 1.00 44.66 199 PRO A N 1
ATOM 1479 C CA . PRO A 1 199 ? -43.432 4.050 10.130 1.00 44.66 199 PRO A CA 1
ATOM 1480 C C . PRO A 1 199 ? -44.204 3.630 8.866 1.00 44.66 199 PRO A C 1
ATOM 1482 O O . PRO A 1 199 ? -45.412 3.406 8.928 1.00 44.66 199 PRO A O 1
ATOM 1485 N N . GLU A 1 200 ? -43.515 3.512 7.731 1.00 50.94 200 GLU A N 1
ATOM 1486 C CA . GLU A 1 200 ? -44.044 2.864 6.523 1.00 50.94 200 GLU A CA 1
ATOM 1487 C C . GLU A 1 200 ? -43.572 1.398 6.469 1.00 50.94 200 GLU A C 1
ATOM 1489 O O . GLU A 1 200 ? -42.383 1.115 6.349 1.00 50.94 200 GLU A O 1
ATOM 1494 N N . GLU A 1 201 ? -44.553 0.511 6.657 1.00 48.91 201 GLU A N 1
ATOM 1495 C CA . GLU A 1 201 ? -44.834 -0.750 5.947 1.00 48.91 201 GLU A CA 1
ATOM 1496 C C . GLU A 1 201 ? -43.690 -1.758 5.681 1.00 48.91 201 GLU A C 1
ATOM 1498 O O . GLU A 1 201 ? -42.887 -1.631 4.759 1.00 48.91 201 GLU A O 1
ATOM 1503 N N . GLU A 1 202 ? -43.719 -2.851 6.457 1.00 51.50 202 GLU A N 1
ATOM 1504 C CA . GLU A 1 202 ? -43.064 -4.134 6.175 1.00 51.50 202 GLU A CA 1
ATOM 1505 C C . GLU A 1 202 ? -43.981 -5.031 5.318 1.00 51.50 202 GLU A C 1
ATOM 1507 O O . GLU A 1 202 ? -45.129 -5.277 5.687 1.00 51.50 202 GLU A O 1
ATOM 1512 N N . GLU A 1 203 ? -43.446 -5.585 4.227 1.00 51.97 203 GLU A N 1
ATOM 1513 C CA . GLU A 1 203 ? -44.030 -6.685 3.439 1.00 51.97 203 GLU A CA 1
ATOM 1514 C C . GLU A 1 203 ? -42.945 -7.759 3.159 1.00 51.97 203 GLU A C 1
ATOM 1516 O O . GLU A 1 203 ? -41.749 -7.473 3.266 1.00 51.97 203 GLU A O 1
ATOM 1521 N N . PRO A 1 204 ? -43.334 -9.025 2.906 1.00 44.50 204 PRO A N 1
ATOM 1522 C CA . PRO A 1 204 ? -42.781 -10.182 3.605 1.00 44.50 204 PRO A CA 1
ATOM 1523 C C . PRO A 1 204 ? -41.518 -10.779 2.972 1.00 44.50 204 PRO A C 1
ATOM 1525 O O . PRO A 1 204 ? -41.371 -10.885 1.757 1.00 44.50 204 PRO A O 1
ATOM 1528 N N . VAL A 1 205 ? -40.632 -11.252 3.848 1.00 43.62 205 VAL A N 1
ATOM 1529 C CA . VAL A 1 205 ? -39.463 -12.078 3.532 1.00 43.62 205 VAL A CA 1
ATOM 1530 C C . VAL A 1 205 ? -39.894 -13.478 3.084 1.00 43.62 205 VAL A C 1
ATOM 1532 O O . VAL A 1 205 ? -40.294 -14.304 3.903 1.00 43.62 205 VAL A O 1
ATOM 1535 N N . GLU A 1 206 ? -39.772 -13.765 1.786 1.00 49.34 206 GLU A N 1
ATOM 1536 C CA . GLU A 1 206 ? -39.672 -15.146 1.309 1.00 49.34 206 GLU A CA 1
ATOM 1537 C C . GLU A 1 206 ? -38.272 -15.687 1.623 1.00 49.34 206 GLU A C 1
ATOM 1539 O O . GLU A 1 206 ? -37.249 -15.285 1.070 1.00 49.34 206 GLU A O 1
ATOM 1544 N N . GLU A 1 207 ? -38.259 -16.604 2.577 1.00 56.69 207 GLU A N 1
ATOM 1545 C CA . GLU A 1 207 ? -37.135 -17.415 3.005 1.00 56.69 207 GLU A CA 1
ATOM 1546 C C . GLU A 1 207 ? -36.874 -18.525 1.978 1.00 56.69 207 GLU A C 1
ATOM 1548 O O . GLU A 1 207 ? -37.599 -19.518 1.959 1.00 56.69 207 GLU A O 1
ATOM 1553 N N . VAL A 1 208 ? -35.830 -18.414 1.143 1.00 42.72 208 VAL A N 1
ATOM 1554 C CA . VAL A 1 208 ? -35.254 -19.607 0.497 1.00 42.72 208 VAL A CA 1
ATOM 1555 C C . VAL A 1 208 ? -33.763 -19.461 0.126 1.00 42.72 208 VAL A C 1
ATOM 1557 O O . VAL A 1 208 ? -33.385 -18.760 -0.804 1.00 42.72 208 VAL A O 1
ATOM 1560 N N . ILE A 1 209 ? -32.963 -20.271 0.835 1.00 39.97 209 ILE A N 1
ATOM 1561 C CA . ILE A 1 209 ? -31.646 -20.863 0.514 1.00 39.97 209 ILE A CA 1
ATOM 1562 C C . ILE A 1 209 ? -30.398 -19.960 0.547 1.00 39.97 209 ILE A C 1
ATOM 1564 O O . ILE A 1 209 ? -29.824 -19.574 -0.466 1.00 39.97 209 ILE A O 1
ATOM 1568 N N . ALA A 1 210 ? -29.863 -19.787 1.757 1.00 46.56 210 ALA A N 1
ATOM 1569 C CA . ALA A 1 210 ? -28.442 -19.537 1.979 1.00 46.56 210 ALA A CA 1
ATOM 1570 C C . ALA A 1 210 ? -27.620 -20.801 1.643 1.00 46.56 210 ALA A C 1
ATOM 1572 O O . ALA A 1 210 ? -27.419 -21.637 2.521 1.00 46.56 210 ALA A O 1
ATOM 1573 N N . ALA A 1 211 ? -27.186 -20.976 0.386 1.00 47.44 211 ALA A N 1
ATOM 1574 C CA . ALA A 1 211 ? -26.185 -21.991 0.014 1.00 47.44 211 ALA A CA 1
ATOM 1575 C C . ALA A 1 211 ? -25.603 -21.819 -1.410 1.00 47.44 211 ALA A C 1
ATOM 1577 O O . ALA A 1 211 ? -25.618 -22.760 -2.200 1.00 47.44 211 ALA A O 1
ATOM 1578 N N . SER A 1 212 ? -25.054 -20.657 -1.755 1.00 55.66 212 SER A N 1
ATOM 1579 C CA . SER A 1 212 ? -24.104 -20.569 -2.873 1.00 55.66 212 SER A CA 1
ATOM 1580 C C . SER A 1 212 ? -23.186 -19.377 -2.642 1.00 55.66 212 SER A C 1
ATOM 1582 O O . SER A 1 212 ? -23.669 -18.257 -2.478 1.00 55.66 212 SER A O 1
ATOM 1584 N N . GLY A 1 213 ? -21.877 -19.626 -2.546 1.00 62.72 213 GLY A N 1
ATOM 1585 C CA . GLY A 1 213 ? -20.861 -18.581 -2.402 1.00 62.72 213 GLY A CA 1
ATOM 1586 C C . GLY A 1 213 ? -20.932 -17.544 -3.526 1.00 62.72 213 GLY A C 1
ATOM 1587 O O . GLY A 1 213 ? -21.667 -17.704 -4.500 1.00 62.72 213 GLY A O 1
ATOM 1588 N N . THR A 1 214 ? -20.182 -16.453 -3.398 1.00 78.75 214 THR A N 1
ATOM 1589 C CA . THR A 1 214 ? -20.114 -15.431 -4.451 1.00 78.75 214 THR A CA 1
ATOM 1590 C C . THR A 1 214 ? -19.579 -16.056 -5.737 1.00 78.75 214 THR A C 1
ATOM 1592 O O . THR A 1 214 ? -18.445 -16.528 -5.757 1.00 78.75 214 THR A O 1
ATOM 1595 N N . HIS A 1 215 ? -20.396 -16.085 -6.789 1.00 81.75 215 HIS A N 1
ATOM 1596 C CA . HIS A 1 215 ? -20.004 -16.611 -8.096 1.00 81.75 215 HIS A CA 1
ATOM 1597 C C . HIS A 1 215 ? -19.060 -15.644 -8.816 1.00 81.75 215 HIS A C 1
ATOM 1599 O O . HIS A 1 215 ? -19.248 -14.426 -8.771 1.00 81.75 215 HIS A O 1
ATOM 1605 N N . GLU A 1 216 ? -18.062 -16.186 -9.504 1.00 89.50 216 GLU A N 1
ATOM 1606 C CA . GLU A 1 216 ? -17.139 -15.420 -10.335 1.00 89.50 216 GLU A CA 1
ATOM 1607 C C . GLU A 1 216 ? -17.582 -15.459 -11.797 1.00 89.50 216 GLU A C 1
ATOM 1609 O O . GLU A 1 216 ? -17.639 -16.525 -12.399 1.00 89.50 216 GLU A O 1
ATOM 1614 N N . TYR A 1 217 ? -17.856 -14.301 -12.398 1.00 91.31 217 TYR A N 1
ATOM 1615 C CA . TYR A 1 217 ? -18.192 -14.213 -13.819 1.00 91.31 217 TYR A CA 1
ATOM 1616 C C . TYR A 1 217 ? -17.099 -13.486 -14.596 1.00 91.31 217 TYR A C 1
ATOM 1618 O O . TYR A 1 217 ? -16.782 -12.336 -14.291 1.00 91.31 217 TYR A O 1
ATOM 1626 N N . GLU A 1 218 ? -16.588 -14.101 -15.660 1.00 94.06 218 GLU A N 1
ATOM 1627 C CA . GLU A 1 218 ? -15.571 -13.512 -16.534 1.00 94.06 218 GLU A CA 1
ATOM 1628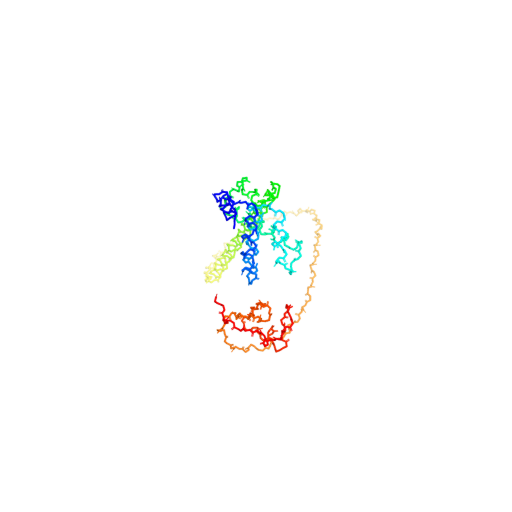 C C . GLU A 1 218 ? -16.140 -13.206 -17.925 1.00 94.06 218 GLU A C 1
ATOM 1630 O O . GLU A 1 218 ? -16.707 -14.065 -18.604 1.00 94.06 218 GLU A O 1
ATOM 1635 N N . CYS A 1 219 ? -15.963 -11.969 -18.392 1.00 95.62 219 CYS A N 1
ATOM 1636 C CA . CYS A 1 219 ? -16.312 -11.583 -19.752 1.00 95.62 219 CYS A CA 1
ATOM 1637 C C . CYS A 1 219 ? -15.289 -12.131 -20.753 1.00 95.62 219 CYS A C 1
ATOM 1639 O O . CYS A 1 219 ? -14.175 -11.624 -20.858 1.00 95.62 219 CYS A O 1
ATOM 1641 N N . THR A 1 220 ? -15.701 -13.067 -21.600 1.00 95.25 220 THR A N 1
ATOM 1642 C CA . THR A 1 220 ? -14.846 -13.684 -22.631 1.00 95.25 220 THR A CA 1
ATOM 1643 C C . THR A 1 220 ? -14.375 -12.712 -23.718 1.00 95.25 220 THR A C 1
ATOM 1645 O O . THR A 1 220 ? -13.426 -13.002 -24.443 1.00 95.25 220 THR A O 1
ATOM 1648 N N . SER A 1 221 ? -15.019 -11.546 -23.843 1.00 91.25 221 SER A N 1
ATOM 1649 C CA . SER A 1 221 ? -14.649 -10.526 -24.833 1.00 91.25 221 SER A CA 1
ATOM 1650 C C . SER A 1 221 ? -13.511 -9.610 -24.373 1.00 91.25 221 SER A C 1
ATOM 1652 O O . SER A 1 221 ? -12.748 -9.136 -25.212 1.00 91.25 221 SER A O 1
ATOM 1654 N N . CYS A 1 222 ? -13.385 -9.330 -23.069 1.00 91.19 222 CYS A N 1
ATOM 1655 C CA . CYS A 1 222 ? -12.402 -8.358 -22.564 1.00 91.19 222 CYS A CA 1
ATOM 1656 C C . CYS A 1 222 ? -11.702 -8.735 -21.247 1.00 91.19 222 CYS A C 1
ATOM 1658 O O . CYS A 1 222 ? -10.856 -7.967 -20.789 1.00 91.19 222 CYS A O 1
ATOM 1660 N N . GLY A 1 223 ? -12.037 -9.875 -20.637 1.00 91.19 223 GLY A N 1
ATOM 1661 C CA . GLY A 1 223 ? -11.466 -10.345 -19.370 1.00 91.19 223 GLY A CA 1
ATOM 1662 C C . GLY A 1 223 ? -11.960 -9.596 -18.127 1.00 91.19 223 GLY A C 1
ATOM 1663 O O . GLY A 1 223 ? -11.325 -9.659 -17.080 1.00 91.19 223 GLY A O 1
ATOM 1664 N N . TYR A 1 224 ? -13.054 -8.831 -18.226 1.00 93.00 224 TYR A N 1
ATOM 1665 C CA . TYR A 1 224 ? -13.650 -8.172 -17.059 1.00 93.00 224 TYR A CA 1
ATOM 1666 C C . TYR A 1 224 ? -14.253 -9.212 -16.108 1.00 93.00 224 TYR A C 1
ATOM 1668 O O . TYR A 1 224 ? -15.086 -10.008 -16.540 1.00 93.00 224 TYR A O 1
ATOM 1676 N N . MET A 1 225 ? -13.864 -9.161 -14.832 1.00 92.12 225 MET A N 1
ATOM 1677 C CA . MET A 1 225 ? -14.343 -10.071 -13.788 1.00 92.12 225 MET A CA 1
ATOM 1678 C C . MET A 1 225 ? -15.383 -9.383 -12.905 1.00 92.12 225 MET A C 1
ATOM 1680 O O . MET A 1 225 ? -15.194 -8.239 -12.483 1.00 92.12 225 MET A O 1
ATOM 1684 N N . LEU A 1 226 ? -16.472 -10.090 -12.625 1.00 88.75 226 LEU A N 1
ATOM 1685 C CA . LEU A 1 226 ? -17.592 -9.636 -11.812 1.00 88.75 226 LEU A CA 1
ATOM 1686 C C . LEU A 1 226 ? -17.827 -10.623 -10.666 1.00 88.75 226 LEU A C 1
ATOM 1688 O O . LEU A 1 226 ? -17.886 -11.828 -10.890 1.00 88.75 226 LEU A O 1
ATOM 1692 N N . PHE A 1 227 ? -18.037 -10.086 -9.463 1.00 90.19 227 PHE A N 1
ATOM 1693 C CA . PHE A 1 227 ? -18.341 -10.854 -8.254 1.00 90.19 227 PHE A CA 1
ATOM 1694 C C . PHE A 1 227 ? -19.681 -10.378 -7.677 1.00 90.19 227 PHE A C 1
ATOM 1696 O O . PHE A 1 227 ? -19.709 -9.474 -6.834 1.00 90.19 227 PHE A O 1
ATOM 1703 N N . PRO A 1 228 ? -20.823 -10.886 -8.171 1.00 85.19 228 PRO A N 1
ATOM 1704 C CA . PRO A 1 228 ? -22.115 -10.558 -7.598 1.00 85.19 228 PRO A CA 1
ATOM 1705 C C . PRO A 1 228 ? -22.185 -11.031 -6.144 1.00 85.19 228 PRO A C 1
ATOM 1707 O O . PRO A 1 228 ? -21.760 -12.137 -5.810 1.00 85.19 228 PRO A O 1
ATOM 1710 N N . ALA A 1 229 ? -22.745 -10.193 -5.272 1.00 80.94 229 ALA A N 1
ATOM 1711 C CA . ALA A 1 229 ? -23.054 -10.614 -3.914 1.00 80.94 229 ALA A CA 1
ATOM 1712 C C . ALA A 1 229 ? -24.110 -11.728 -3.953 1.00 80.94 229 ALA A C 1
ATOM 1714 O O . ALA A 1 229 ? -25.114 -11.588 -4.660 1.00 80.94 229 ALA A O 1
ATOM 1715 N N . ALA A 1 230 ? -23.882 -12.785 -3.172 1.00 80.31 230 ALA A N 1
ATOM 1716 C CA . ALA A 1 230 ? -24.775 -13.933 -3.090 1.00 80.31 230 ALA A CA 1
ATOM 1717 C C . ALA A 1 230 ? -26.223 -13.490 -2.807 1.00 80.31 230 ALA A C 1
ATOM 1719 O O . ALA A 1 230 ? -26.477 -12.696 -1.894 1.00 80.31 230 ALA A O 1
ATOM 1720 N N . GLY A 1 231 ? -27.166 -13.970 -3.615 1.00 78.25 231 GLY A N 1
ATOM 1721 C CA . GLY A 1 231 ? -28.591 -13.652 -3.506 1.00 78.25 231 GLY A CA 1
ATOM 1722 C C . GLY A 1 231 ? -28.985 -12.265 -4.026 1.00 78.25 231 GLY A C 1
ATOM 1723 O O . GLY A 1 231 ? -30.100 -11.810 -3.774 1.00 78.25 231 GLY A O 1
ATOM 1724 N N . ARG A 1 232 ? -28.094 -11.547 -4.726 1.00 81.56 232 ARG A N 1
ATOM 1725 C CA . ARG A 1 232 ? -28.399 -10.268 -5.403 1.00 81.56 232 ARG A CA 1
ATOM 1726 C C . ARG A 1 232 ? -28.038 -10.266 -6.888 1.00 81.56 232 ARG A C 1
ATOM 1728 O O . ARG A 1 232 ? -28.059 -9.213 -7.529 1.00 81.56 232 ARG A O 1
ATOM 1735 N N . GLU A 1 233 ? -27.754 -11.429 -7.458 1.00 83.00 233 GLU A N 1
ATOM 1736 C CA . GLU A 1 233 ? -27.362 -11.626 -8.853 1.00 83.00 233 GLU A CA 1
ATOM 1737 C C . GLU A 1 233 ? -28.425 -11.071 -9.800 1.00 83.00 233 GLU A C 1
ATOM 1739 O O . GLU A 1 233 ? -28.105 -10.359 -10.742 1.00 83.00 233 GLU A O 1
ATOM 1744 N N . PHE A 1 234 ? -29.707 -11.289 -9.508 1.00 78.19 234 PHE A N 1
ATOM 1745 C CA . PHE A 1 234 ? -30.810 -10.795 -10.337 1.00 78.19 234 PHE A CA 1
ATOM 1746 C C . PHE A 1 234 ? -30.888 -9.259 -10.411 1.00 78.19 234 PHE A C 1
ATOM 1748 O O . PHE A 1 234 ? -31.395 -8.718 -11.391 1.00 78.19 234 PHE A O 1
ATOM 1755 N N . LYS A 1 235 ? -30.382 -8.542 -9.395 1.00 78.44 235 LYS A N 1
ATOM 1756 C CA . LYS A 1 235 ? -30.419 -7.072 -9.345 1.00 78.44 235 LYS A CA 1
ATOM 1757 C C . LYS A 1 235 ? -29.265 -6.439 -10.120 1.00 78.44 235 LYS A C 1
ATOM 1759 O O . LYS A 1 235 ? -29.439 -5.371 -10.698 1.00 78.44 235 LYS A O 1
ATOM 1764 N N . PHE A 1 236 ? -28.094 -7.074 -10.104 1.00 76.44 236 PHE A N 1
ATOM 1765 C CA . PHE A 1 236 ? -26.863 -6.516 -10.678 1.00 76.44 236 PHE A CA 1
ATOM 1766 C C . PHE A 1 236 ? -26.421 -7.208 -11.975 1.00 76.44 236 PHE A C 1
ATOM 1768 O O . PHE A 1 236 ? -25.695 -6.614 -12.764 1.00 76.44 236 PHE A O 1
ATOM 1775 N N . PHE A 1 237 ? -26.892 -8.430 -12.216 1.00 83.75 237 PHE A N 1
ATOM 1776 C CA . PHE A 1 237 ? -26.589 -9.290 -13.360 1.00 83.75 237 PHE A CA 1
ATOM 1777 C C . PHE A 1 237 ? -27.888 -9.824 -14.008 1.00 83.75 237 PHE A C 1
ATOM 1779 O O . PHE A 1 237 ? -28.028 -11.006 -14.341 1.00 83.75 237 PHE A O 1
ATOM 1786 N N . GLY A 1 238 ? -28.876 -8.935 -14.162 1.00 81.94 238 GLY A N 1
ATOM 1787 C CA . GLY A 1 238 ? -30.143 -9.201 -14.853 1.00 81.94 238 GLY A CA 1
ATOM 1788 C C . GLY A 1 238 ? -29.984 -9.376 -16.370 1.00 81.94 238 GLY A C 1
ATOM 1789 O O . GLY A 1 238 ? -28.876 -9.335 -16.899 1.00 81.94 238 GLY A O 1
ATOM 1790 N N . ASP A 1 239 ? -31.086 -9.589 -17.086 1.00 83.19 239 ASP A N 1
ATOM 1791 C CA . ASP A 1 239 ? -31.056 -9.936 -18.519 1.00 83.19 239 ASP A CA 1
ATOM 1792 C C . ASP A 1 239 ? -30.535 -8.810 -19.424 1.00 83.19 239 ASP A C 1
ATOM 1794 O O . ASP A 1 239 ? -29.909 -9.084 -20.447 1.00 83.19 239 ASP A O 1
ATOM 1798 N N . ASP A 1 240 ? -30.681 -7.557 -18.991 1.00 86.38 240 ASP A N 1
ATOM 1799 C CA . ASP A 1 240 ? -30.175 -6.373 -19.697 1.00 86.38 240 ASP A CA 1
ATOM 1800 C C . ASP A 1 240 ? -28.733 -5.996 -19.304 1.00 86.38 240 ASP A C 1
ATOM 1802 O O . ASP A 1 240 ? -28.224 -4.934 -19.680 1.00 86.38 240 ASP A O 1
ATOM 1806 N N . PHE A 1 241 ? -28.045 -6.840 -18.527 1.00 90.75 241 PHE A N 1
ATOM 1807 C CA . PHE A 1 241 ? -26.677 -6.556 -18.115 1.00 90.75 241 PHE A CA 1
ATOM 1808 C C . PHE A 1 241 ? -25.718 -6.542 -19.313 1.00 90.75 241 PHE A C 1
ATOM 1810 O O . PHE A 1 241 ? -25.670 -7.465 -20.132 1.00 90.75 241 PHE A O 1
ATOM 1817 N N . SER A 1 242 ? -24.903 -5.491 -19.373 1.00 93.88 242 SER A N 1
ATOM 1818 C CA . SER A 1 242 ? -23.848 -5.313 -20.366 1.00 93.88 242 SER A CA 1
ATOM 1819 C C . SER A 1 242 ? -22.516 -5.072 -19.667 1.00 93.88 242 SER A C 1
ATOM 1821 O O . SER A 1 242 ? -22.453 -4.365 -18.661 1.00 93.88 242 SER A O 1
ATOM 1823 N N . CYS A 1 243 ? -21.438 -5.639 -20.212 1.00 93.62 243 CYS A N 1
ATOM 1824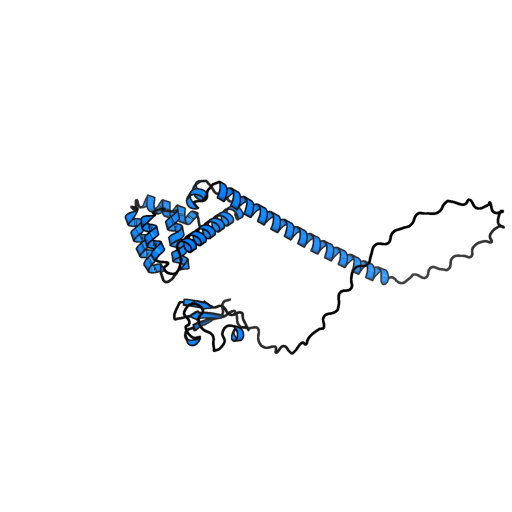 C CA . CYS A 1 243 ? -20.094 -5.475 -19.673 1.00 93.62 243 CYS A CA 1
ATOM 1825 C C . CYS A 1 243 ? -19.742 -3.979 -19.577 1.00 93.62 243 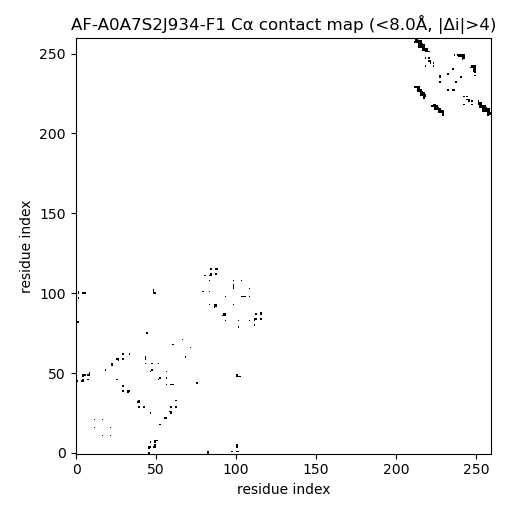CYS A C 1
ATOM 1827 O O . CYS A 1 243 ? -19.702 -3.311 -20.614 1.00 93.62 243 CYS A O 1
ATOM 1829 N N . PRO A 1 244 ? -19.394 -3.451 -18.391 1.00 92.75 244 PRO A N 1
ATOM 1830 C CA . PRO A 1 244 ? -19.082 -2.031 -18.233 1.00 92.75 244 PRO A CA 1
ATOM 1831 C C . PRO A 1 244 ? -17.796 -1.616 -18.963 1.00 92.75 244 PRO A C 1
ATOM 1833 O O . PRO A 1 244 ? -17.588 -0.434 -19.216 1.00 92.75 244 PRO A O 1
ATOM 1836 N N . GLN A 1 245 ? -16.933 -2.576 -19.314 1.00 91.12 245 GLN A N 1
ATOM 1837 C CA . GLN A 1 245 ? -15.639 -2.300 -19.934 1.00 91.12 245 GLN A CA 1
ATOM 1838 C C . GLN A 1 245 ? -15.656 -2.369 -21.466 1.00 91.12 245 GLN A C 1
ATOM 1840 O O . GLN A 1 245 ? -14.889 -1.661 -22.111 1.00 91.12 245 GLN A O 1
ATOM 1845 N N . CYS A 1 246 ? -16.501 -3.216 -22.063 1.00 91.81 246 CYS A N 1
ATOM 1846 C CA . CYS A 1 246 ? -16.531 -3.400 -23.522 1.00 91.81 246 CYS A CA 1
ATOM 1847 C C . CYS A 1 246 ? -17.928 -3.353 -24.155 1.00 91.81 246 CYS A C 1
ATOM 1849 O O . CYS A 1 246 ? -18.035 -3.407 -25.376 1.00 91.81 246 CYS A O 1
ATOM 1851 N N . GLY A 1 247 ? -18.996 -3.271 -23.357 1.00 93.19 247 GLY A N 1
ATOM 1852 C CA . GLY A 1 247 ? -20.376 -3.251 -23.847 1.00 93.19 247 GLY A CA 1
ATOM 1853 C C . GLY A 1 247 ? -20.902 -4.594 -24.363 1.00 93.19 247 GLY A C 1
ATOM 1854 O O . GLY A 1 247 ? -21.995 -4.634 -24.918 1.00 93.19 247 GLY A O 1
ATOM 1855 N N . ALA A 1 248 ? -20.161 -5.697 -24.204 1.00 93.50 248 ALA A N 1
ATOM 1856 C CA . ALA A 1 248 ? -20.647 -7.024 -24.574 1.00 93.50 248 ALA A CA 1
ATOM 1857 C C . ALA A 1 248 ? -21.863 -7.434 -23.726 1.00 93.50 248 ALA A C 1
ATOM 1859 O O . ALA A 1 248 ? -21.912 -7.153 -22.527 1.00 93.50 248 ALA A O 1
ATOM 1860 N N . ALA A 1 249 ? -22.825 -8.124 -24.341 1.00 93.38 249 ALA A N 1
ATOM 1861 C CA . ALA A 1 249 ? -24.018 -8.621 -23.658 1.00 93.38 249 ALA A CA 1
ATOM 1862 C C . ALA A 1 249 ? -23.678 -9.692 -22.604 1.00 93.38 249 ALA A C 1
ATOM 1864 O O . ALA A 1 249 ? -22.633 -10.344 -22.681 1.00 93.38 249 ALA A O 1
ATOM 1865 N N . LYS A 1 250 ? -24.601 -9.938 -21.665 1.00 91.06 250 LYS A N 1
ATOM 1866 C CA . LYS A 1 250 ? -24.504 -10.986 -20.631 1.00 91.06 250 LYS A CA 1
ATOM 1867 C C . LYS A 1 250 ? -24.096 -12.364 -21.167 1.00 91.06 250 LYS A C 1
ATOM 1869 O O . LYS A 1 250 ? -23.361 -13.077 -20.498 1.00 91.06 250 LYS A O 1
ATOM 1874 N N . SER A 1 251 ? -24.490 -12.722 -22.390 1.00 93.00 251 SER A N 1
ATOM 1875 C CA . SER A 1 251 ? -24.102 -13.989 -23.033 1.00 93.00 251 SER A CA 1
ATOM 1876 C C . SER A 1 251 ? -22.591 -14.160 -23.241 1.00 93.00 251 SER A C 1
ATOM 1878 O O . SER A 1 251 ? -22.140 -15.266 -23.513 1.00 93.00 251 SER A O 1
ATOM 1880 N N . ALA A 1 252 ? -21.810 -13.079 -23.163 1.00 92.25 252 ALA A N 1
ATOM 1881 C CA . ALA A 1 252 ? -20.354 -13.122 -23.246 1.00 92.25 252 ALA A CA 1
ATOM 1882 C C . ALA A 1 252 ? -19.679 -13.433 -21.898 1.00 92.25 252 ALA A C 1
ATOM 1884 O O . ALA A 1 252 ? -18.452 -13.528 -21.865 1.00 92.25 252 ALA A O 1
ATOM 1885 N N . PHE A 1 253 ? -20.433 -13.565 -20.804 1.00 93.44 253 PHE A N 1
ATOM 1886 C CA . PHE A 1 253 ? -19.904 -13.907 -19.485 1.00 93.44 253 PHE A CA 1
ATOM 1887 C C . PHE A 1 253 ? -19.982 -15.411 -19.223 1.00 93.44 253 PHE A C 1
ATOM 1889 O O . PHE A 1 253 ? -21.009 -16.040 -19.474 1.00 93.44 253 PHE A O 1
ATOM 1896 N N . VAL A 1 254 ? -18.893 -15.965 -18.697 1.00 93.00 254 VAL A N 1
ATOM 1897 C CA . VAL A 1 254 ? -18.785 -17.357 -18.249 1.00 93.00 254 VAL A CA 1
ATOM 1898 C C . VAL A 1 254 ? -18.725 -17.367 -16.726 1.00 93.00 254 VAL A C 1
ATOM 1900 O O . VAL A 1 254 ? -17.994 -16.571 -16.145 1.00 93.00 254 VAL A O 1
ATOM 1903 N N . ASP A 1 255 ? -19.515 -18.237 -16.098 1.00 90.31 255 ASP A N 1
ATOM 1904 C CA . ASP A 1 255 ? -19.480 -18.494 -14.655 1.00 90.31 255 ASP A CA 1
ATOM 1905 C C . ASP A 1 255 ? -18.335 -19.472 -14.345 1.00 90.31 255 ASP A C 1
ATOM 1907 O O . ASP A 1 255 ? -18.348 -20.617 -14.806 1.00 90.31 255 ASP A O 1
ATOM 1911 N N . ASN A 1 256 ? -17.340 -19.005 -13.595 1.00 87.81 256 ASN A N 1
ATOM 1912 C CA . ASN A 1 256 ? -16.187 -19.776 -13.131 1.00 87.81 256 ASN A CA 1
ATOM 1913 C C . ASN A 1 256 ? -16.487 -20.541 -11.823 1.00 87.81 256 ASN A C 1
ATOM 1915 O O . ASN A 1 256 ? -15.635 -21.291 -11.343 1.00 87.81 256 ASN A O 1
ATOM 1919 N N . GLY A 1 257 ? -17.703 -20.416 -11.282 1.00 82.25 257 GLY A N 1
ATOM 1920 C CA . GLY A 1 257 ? -18.167 -21.085 -10.071 1.00 82.25 257 GLY A CA 1
ATOM 1921 C C . GLY A 1 257 ? -18.086 -20.206 -8.817 1.00 82.25 257 GLY A C 1
ATOM 1922 O O . GLY A 1 257 ? -17.666 -19.048 -8.879 1.00 82.25 257 GLY A O 1
ATOM 1923 N N . PRO A 1 258 ? -18.523 -20.737 -7.662 1.00 82.25 258 PRO A N 1
ATOM 1924 C CA . PRO A 1 258 ? -18.446 -20.038 -6.385 1.00 82.25 258 PRO A CA 1
ATOM 1925 C C . PRO A 1 258 ? -16.995 -19.918 -5.903 1.00 82.25 258 PRO A C 1
ATOM 1927 O O . PRO A 1 258 ? -16.212 -20.861 -6.017 1.00 82.25 258 PRO A O 1
ATOM 1930 N N . ILE A 1 259 ? -16.665 -18.765 -5.326 1.00 71.75 259 ILE A N 1
ATOM 1931 C CA . ILE A 1 259 ? -15.417 -18.534 -4.595 1.00 71.75 259 ILE A CA 1
ATOM 1932 C C . ILE A 1 259 ? -15.683 -18.774 -3.103 1.00 71.75 259 ILE A C 1
ATOM 1934 O O . ILE A 1 259 ? -16.605 -18.166 -2.550 1.00 71.75 259 ILE A O 1
ATOM 1938 N N . ASP A 1 260 ? -14.892 -19.662 -2.492 1.00 61.44 260 ASP A N 1
ATOM 1939 C CA . ASP A 1 260 ? -14.861 -19.939 -1.043 1.00 61.44 260 ASP A CA 1
ATOM 1940 C C . ASP A 1 260 ? -14.005 -18.920 -0.267 1.00 61.44 260 ASP A C 1
ATOM 1942 O O . ASP A 1 260 ? -12.921 -18.534 -0.771 1.00 61.44 260 ASP A O 1
#

Solvent-accessible surface area (backbone atoms only — not comparable to full-atom values): 16226 Å² total; per-residue (Å²): 109,71,69,56,22,50,51,49,36,51,47,39,62,72,68,65,55,48,73,69,56,51,42,51,54,52,52,54,54,46,59,75,28,64,90,37,61,73,58,37,51,50,50,51,52,37,45,52,44,39,50,81,44,71,74,54,50,53,62,57,53,62,74,41,81,90,54,52,74,66,55,52,51,52,53,52,50,52,53,40,53,50,55,49,47,55,36,52,73,69,72,43,79,77,48,72,66,53,34,58,51,57,70,49,51,73,69,54,49,53,51,52,51,48,54,51,51,53,49,52,51,51,54,50,50,53,50,50,51,51,52,52,48,54,52,50,51,54,51,51,52,53,50,52,54,51,51,54,56,62,72,66,54,78,80,73,82,72,76,79,78,79,82,80,77,86,80,78,85,85,80,85,85,80,84,88,83,87,76,85,83,85,82,89,83,85,82,83,83,83,82,85,85,81,81,86,81,81,88,85,82,90,81,84,86,82,86,81,80,96,79,64,53,38,39,37,32,36,26,77,84,78,67,52,74,44,72,47,58,62,96,42,40,70,80,75,60,35,91,84,32,51,41,92,87,78,63,45,52,53,88,44,46,45,76,77,46,63,54,132

Secondary structure (DSSP, 8-state):
-HHHHHHHHHHHHHTT--HHHHHHHHHHHHHHGGG-HHHHHHHHHHHHHH---HHHHHHHHTT-TTS-HHHHHHHHHHHHHHHHHHHHHTT----HHHHHHHT--HHHHHHHHHHHHHHHHHHHHHHHHHHHHHHHHHHHHHHHHHHHHHHTS----PPPPPPPPPPPPPPPPPPPPPPPPPPPPPPPPPPPPPPPPPP-------------PEEEEEETTT--EE-PPTT-HHHHS-TT-B-TTT--BGGGEEEEEEE-

Mean predicted aligned error: 19.35 Å

InterPro domains:
  IPR024934 Rubredoxin-like domain [PS50903] (214-256)

Foldseek 3Di:
DLVLLVVLLVVCVVVVPDPVRLLVVLVVVLVVCLVPVVVLLVSLLSCCLSPVDPVSSVVSVVSPVVADPVRSVVVSLVVLLVVLLVCVVVVHDQDPSSCSSSVHDPVRSVVSNVVSVVVVVVVVVVVVVVVVVVVVVVVVVVVVVVVVVVVPDPPDPDDDPPDDDDDDDDDDDDDDDDDDDDDDDDDDDDDDDDDDDDDDDDDDDDDDDPDFAFWWKAQQVPGDIDTDHPPCCCVQVNQQDADPPPRHGSVRIDTPGHDD

Nearest PDB structures (foldseek):
  8kg8-assembly1_5  TM=6.450E-01  e=1.647E+00  Saccharomyces cerevisiae S288C

Sequence (260 aa):
GVAGARNLKSAVALFSLSDTAVAKLLEEVATDLQRQPSVLGKLTFVAERAMPMAASMAKLRTRFPNWSFDTVTALQRAMLENLYRDLVEADAVPDAESLEVLGLSESDAARLQQDVIEKKEAEAAAAAEKEAEELRALQLQRAVERAAQQGSMPTRKTPPPPAPPPSPPPPAAPEPIFGPPPAPVVEPPAPPTAEPHSPEEEEPVEEVIAASGTHEYECTSCGYMLFPAAGREFKFFGDDFSCPQCGAAKSAFVDNGPID

pLDDT: mean 78.73, std 14.48, range [38.19, 97.94]

Organism: NCBI:txid156173